Protein AF-A0A9Q0Q253-F1 (afdb_monomer_lite)

InterPro domains:
  IPR000719 Protein kinase domain [PF00069] (56-154)
  IPR000719 Protein kinase domain [PS50011] (1-154)
  IPR000719 Protein kinase domain [SM00220] (17-154)
  IPR004041 NAF domain [PF03822] (187-213)
  IPR011009 Protein kinase-like domain superfamily [SSF56112] (11-164)
  IPR017441 Protein kinase, ATP binding site [PS00107] (23-50)
  IPR018451 NAF/FISL domain [PS50816] (185-209)

Secondary structure (DSSP, 8-state):
--S--TTS---EETTTEEEEEEEEEETTEEEEEEEETTT--EEEEEEE---TT--B----S-GGG--HHHHTTS-B-HHHHHHHHHHHHHHHHHHSS-SS--SSHHHHHHHHHHT-----TTS-HHHHHHHHHHT-S-TTTSPPHHHHHTSTTTTPPPPGGG--GGGGTTT--SS----------------HHHHHHTSTT---TTTEEEE--TT-EEEEEEEEEBTEEEEEEEEEEEEETTEEEEEEEEEES-HHHHHHHIIIIIHHHTTTTS---GGGGGS--

pLDDT: mean 70.82, std 20.74, range [29.16, 97.44]

Sequence (285 aa):
MSGKTSDGHPALLHGKYELGRLLGHGTFAKVYHARNLQSGKSVAMKVVGKEKDGLLYTTCGTPAYVAPEVIGKKGYDGAKADLWSCGVILFVLLAGFLPFQDDNVVAMYRKIYRGDFKCPQWFSSEARRLITKLLDPNPSTRITISKVMNSTWFKKSVPKTVRSKEEMEFDAFSGEEDANGDKSKQPETLNAFHIISLSQGFDLSPLFEEKKREEKGELRGRERGRKGKLAIAADIFAVTPSLLVVEVKKDNGDTLEYNQFCSKELRPALKDIVWTSPAENSTLA

Organism: Salix purpurea (NCBI:txid77065)

Structure (mmCIF, N/CA/C/O backbone):
data_AF-A0A9Q0Q253-F1
#
_entry.id   AF-A0A9Q0Q253-F1
#
loop_
_atom_site.group_PDB
_atom_site.id
_atom_site.type_symbol
_atom_site.label_atom_id
_atom_site.label_alt_id
_atom_site.label_comp_id
_atom_site.label_asym_id
_atom_site.label_entity_id
_atom_site.label_seq_id
_atom_site.pdbx_PDB_ins_code
_atom_site.Cartn_x
_atom_site.Cartn_y
_atom_site.Cartn_z
_atom_site.occupancy
_atom_site.B_iso_or_equiv
_atom_site.auth_seq_id
_atom_site.auth_comp_id
_atom_site.auth_asym_id
_atom_site.auth_atom_id
_atom_site.pdbx_PDB_model_num
ATOM 1 N N . MET A 1 1 ? -26.838 4.875 22.353 1.00 38.31 1 MET A N 1
ATOM 2 C CA . MET A 1 1 ? -27.152 4.891 23.792 1.00 38.31 1 MET A CA 1
ATOM 3 C C . MET A 1 1 ? -26.544 6.135 24.411 1.00 38.31 1 MET A C 1
ATOM 5 O O . MET A 1 1 ? -25.353 6.375 24.242 1.00 38.31 1 MET A O 1
ATOM 9 N N . SER A 1 2 ? -27.412 6.967 24.983 1.00 34.56 2 SER A N 1
ATOM 10 C CA . SER A 1 2 ? -27.071 8.165 25.750 1.00 34.56 2 SER A CA 1
ATOM 11 C C . SER A 1 2 ? -26.217 7.761 26.953 1.00 34.56 2 SER A C 1
ATOM 13 O O . SER A 1 2 ? -26.531 6.771 27.606 1.00 34.56 2 SER A O 1
ATOM 15 N N . GLY A 1 3 ? -25.119 8.472 27.209 1.00 39.78 3 GLY A N 1
ATOM 16 C CA . GLY A 1 3 ? -24.180 8.186 28.299 1.00 39.78 3 GLY A CA 1
ATOM 17 C C . GLY A 1 3 ? -24.714 8.606 29.668 1.00 39.78 3 GLY A C 1
ATOM 18 O O . GLY A 1 3 ? -24.087 9.416 30.339 1.00 39.78 3 GLY A O 1
ATOM 19 N N . LYS A 1 4 ? -25.883 8.097 30.060 1.00 35.50 4 LYS A N 1
ATOM 20 C CA . LYS A 1 4 ? -26.412 8.202 31.420 1.00 35.50 4 LYS A CA 1
ATOM 21 C C . LYS A 1 4 ? -26.868 6.818 31.864 1.00 35.50 4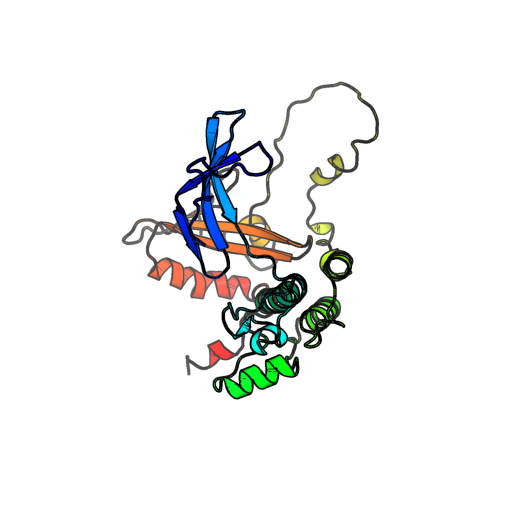 LYS A C 1
ATOM 23 O O . LYS A 1 4 ? -27.735 6.223 31.227 1.00 35.50 4 LYS A O 1
ATOM 28 N N . THR A 1 5 ? -26.260 6.307 32.928 1.00 42.72 5 THR A N 1
ATOM 29 C CA . THR A 1 5 ? -26.860 5.252 33.749 1.00 42.72 5 THR A CA 1
ATOM 30 C C . THR A 1 5 ? -28.084 5.836 34.460 1.00 42.72 5 THR A C 1
ATOM 32 O O . THR A 1 5 ? -28.184 7.053 34.640 1.00 42.72 5 THR A O 1
ATOM 35 N N . SER A 1 6 ? -29.031 4.980 34.834 1.00 44.78 6 SER A N 1
ATOM 36 C CA . SER A 1 6 ? -30.310 5.344 35.461 1.00 44.78 6 SER A CA 1
ATOM 37 C C . SER A 1 6 ? -30.195 6.129 36.780 1.00 44.78 6 SER A C 1
ATOM 39 O O . SER A 1 6 ? -31.202 6.670 37.214 1.00 44.78 6 SER A O 1
ATOM 41 N N . ASP A 1 7 ? -28.991 6.273 37.352 1.00 41.34 7 ASP A N 1
ATOM 42 C CA . ASP A 1 7 ? -28.741 6.873 38.677 1.00 41.34 7 ASP A CA 1
ATOM 43 C C . ASP A 1 7 ? -27.926 8.184 38.674 1.00 41.34 7 ASP A C 1
ATOM 45 O O . ASP A 1 7 ? -27.449 8.629 39.712 1.00 41.34 7 ASP A O 1
ATOM 49 N N . GLY A 1 8 ? -27.718 8.848 37.532 1.00 44.75 8 GLY A N 1
ATOM 50 C CA . GLY A 1 8 ? -27.093 10.186 37.515 1.00 44.75 8 GLY A CA 1
ATOM 51 C C . GLY A 1 8 ? -25.598 10.244 37.887 1.00 44.75 8 GLY A C 1
ATOM 52 O O . GLY A 1 8 ? -25.017 11.329 37.878 1.00 44.75 8 GLY A O 1
ATOM 53 N N . HIS A 1 9 ? -24.950 9.106 38.143 1.00 49.25 9 HIS A N 1
ATOM 54 C CA . HIS A 1 9 ? -23.508 9.021 38.373 1.00 49.25 9 HIS A CA 1
ATOM 55 C C . HIS A 1 9 ? -22.710 8.946 37.055 1.00 49.25 9 HIS A C 1
ATOM 57 O O . HIS A 1 9 ? -23.142 8.277 36.110 1.00 49.25 9 HIS A O 1
ATOM 63 N N . PRO A 1 10 ? -21.537 9.609 36.964 1.00 60.75 10 PRO A N 1
ATOM 64 C CA . PRO A 1 10 ? -20.692 9.559 35.775 1.00 60.75 10 PRO A CA 1
ATOM 65 C C . PRO A 1 10 ? -20.200 8.129 35.519 1.00 60.75 10 PRO A C 1
ATOM 67 O O . PRO A 1 10 ? -19.802 7.411 36.437 1.00 60.75 10 PRO A O 1
ATOM 70 N N . ALA A 1 11 ? -20.246 7.696 34.257 1.00 74.69 11 ALA A N 1
ATOM 71 C CA . ALA A 1 11 ? -19.882 6.333 33.886 1.00 74.69 11 ALA A CA 1
ATOM 72 C C . ALA A 1 11 ? -18.376 6.102 34.099 1.00 74.69 11 ALA A C 1
ATOM 74 O O . ALA A 1 11 ? -17.533 6.662 33.393 1.00 74.69 11 ALA A O 1
ATOM 75 N N . LEU A 1 12 ? -18.047 5.261 35.079 1.00 81.75 12 LEU A N 1
ATOM 76 C CA . LEU A 1 12 ? -16.679 4.904 35.439 1.00 81.75 12 LEU A CA 1
ATOM 77 C C . LEU A 1 12 ? -16.214 3.694 34.627 1.00 81.75 12 LEU A C 1
ATOM 79 O O . LEU A 1 12 ? -16.762 2.599 34.735 1.00 81.75 12 LEU A O 1
ATOM 83 N N . LEU A 1 13 ? -15.167 3.879 33.826 1.00 80.25 13 LEU A N 1
ATOM 84 C CA . LEU A 1 13 ? -14.582 2.821 33.007 1.00 80.25 13 LEU A CA 1
ATOM 85 C C . LEU A 1 13 ? -13.394 2.186 33.727 1.00 80.25 13 LEU A C 1
ATOM 87 O O . LEU A 1 13 ? -12.373 2.837 33.975 1.00 80.25 13 LEU A O 1
ATOM 91 N N . HIS A 1 14 ? -13.549 0.902 34.065 1.00 79.12 14 HIS A N 1
ATOM 92 C CA . HIS A 1 14 ? -12.575 0.087 34.806 1.00 79.12 14 HIS A CA 1
ATOM 93 C C . HIS A 1 14 ? -12.076 0.739 36.112 1.00 79.12 14 HIS A C 1
ATOM 95 O O . HIS A 1 14 ? -10.949 0.488 36.530 1.00 79.12 14 HIS A O 1
ATOM 101 N N . GLY A 1 15 ? -12.869 1.639 36.710 1.00 81.62 15 GLY A N 1
ATOM 102 C CA . GLY A 1 15 ? -12.490 2.407 37.904 1.00 81.62 15 GLY A CA 1
ATOM 103 C C . GLY A 1 15 ? -11.323 3.388 37.715 1.00 81.62 15 GLY A C 1
ATOM 104 O O . GLY A 1 15 ? -10.848 3.951 38.693 1.00 81.62 15 GLY A O 1
ATOM 105 N N . LYS A 1 16 ? -10.835 3.598 36.483 1.00 87.44 16 LYS A N 1
ATOM 106 C CA . LYS A 1 16 ? -9.652 4.435 36.192 1.00 87.44 16 LYS A CA 1
ATOM 107 C C . LYS A 1 16 ? -9.994 5.739 35.484 1.00 87.44 16 LYS A C 1
ATOM 109 O O . LYS A 1 16 ? -9.249 6.713 35.593 1.00 87.44 16 LYS A O 1
ATOM 114 N N . TYR A 1 17 ? -11.091 5.743 34.736 1.00 90.94 17 TYR A N 1
ATOM 115 C CA . TYR A 1 17 ? -11.486 6.868 33.904 1.00 90.94 17 TYR A CA 1
ATOM 116 C C . TYR A 1 17 ? -12.938 7.243 34.160 1.00 90.94 17 TYR A C 1
ATOM 118 O O . TYR A 1 17 ? -13.822 6.390 34.127 1.00 90.94 17 TYR A O 1
ATOM 126 N N . GLU A 1 18 ? -13.169 8.532 34.363 1.00 91.88 18 GLU A N 1
ATOM 127 C CA . GLU A 1 18 ? -14.487 9.151 34.349 1.00 91.88 18 GLU A CA 1
ATOM 128 C C . GLU A 1 18 ? -14.832 9.510 32.900 1.00 91.88 18 GLU A C 1
ATOM 130 O O . GLU A 1 18 ? -14.138 10.323 32.283 1.00 91.88 18 GLU A O 1
ATOM 135 N N . LEU A 1 19 ? -15.856 8.876 32.325 1.00 89.88 19 LEU A N 1
ATOM 136 C CA . LEU A 1 19 ? -16.295 9.177 30.966 1.00 89.88 19 LEU A CA 1
ATOM 137 C C . LEU A 1 19 ? -17.126 10.466 30.956 1.00 89.88 19 LEU A C 1
ATOM 139 O O . LEU A 1 19 ? -18.128 10.587 31.657 1.00 89.88 19 LEU A O 1
ATOM 143 N N . GLY A 1 20 ? -16.711 11.418 30.129 1.00 87.88 20 GLY A N 1
ATOM 144 C CA . GLY A 1 20 ? -17.365 12.702 29.928 1.00 87.88 20 GLY A CA 1
ATOM 145 C C . GLY A 1 20 ? -18.159 12.775 28.623 1.00 87.88 20 GLY A C 1
ATOM 146 O O . GLY A 1 20 ? -18.652 11.784 28.080 1.00 87.88 20 GLY A O 1
ATOM 147 N N . ARG A 1 21 ? -18.304 13.999 28.106 1.00 90.00 21 ARG A N 1
ATOM 148 C CA . ARG A 1 21 ? -19.099 14.291 26.903 1.00 90.00 21 ARG A CA 1
ATOM 149 C C . ARG A 1 21 ? -18.540 13.623 25.645 1.00 90.00 21 ARG A C 1
ATOM 151 O O . ARG A 1 21 ? -17.331 13.450 25.503 1.00 90.00 21 ARG A O 1
ATOM 158 N N . LEU A 1 22 ? -19.415 13.342 24.683 1.00 90.19 22 LEU A N 1
ATOM 159 C CA . LEU A 1 22 ? -19.002 12.991 23.325 1.00 90.19 22 LEU A CA 1
ATOM 160 C C . LEU A 1 22 ? -18.273 14.192 22.697 1.00 90.19 22 LEU A C 1
ATOM 162 O O . LEU A 1 22 ? -18.813 15.294 22.665 1.00 90.19 22 LEU A O 1
ATOM 166 N N . LEU A 1 23 ? -17.051 13.975 22.222 1.00 89.12 23 LEU A N 1
ATOM 167 C CA . LEU A 1 23 ? -16.244 14.966 21.504 1.00 89.12 23 LEU A CA 1
ATOM 168 C C . LEU A 1 23 ? -16.436 14.876 19.993 1.00 89.12 23 LEU A C 1
ATOM 170 O O . LEU A 1 23 ? -16.356 15.887 19.306 1.00 89.12 23 LEU A O 1
ATOM 174 N N . GLY A 1 24 ? -16.682 13.677 19.468 1.00 84.62 24 GLY A N 1
ATOM 175 C CA . GLY A 1 24 ? -16.872 13.485 18.038 1.00 84.62 24 GLY A CA 1
ATOM 176 C C . GLY A 1 24 ? -17.385 12.098 17.696 1.00 84.62 24 GLY A C 1
ATOM 177 O O . GLY A 1 24 ? -17.220 11.140 18.454 1.00 84.62 24 GLY A O 1
ATOM 178 N N . HIS A 1 25 ? -18.005 11.987 16.530 1.00 83.19 25 HIS 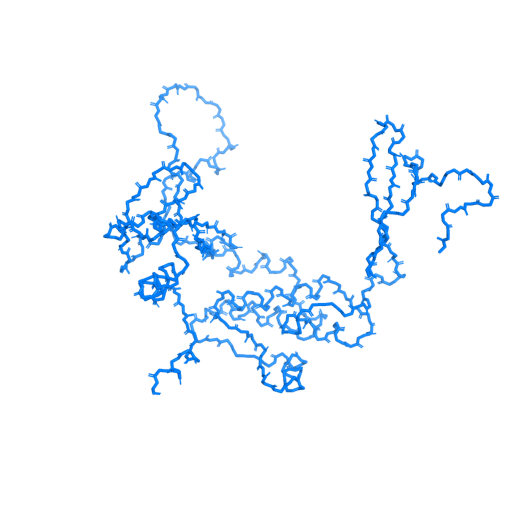A N 1
ATOM 179 C CA . HIS A 1 25 ? -18.471 10.725 15.983 1.00 83.19 25 HIS A CA 1
ATOM 180 C C . HIS A 1 25 ? -17.891 10.553 14.583 1.00 83.19 25 HIS A C 1
ATOM 182 O O . HIS A 1 25 ? -18.138 11.371 13.704 1.00 83.19 25 HIS A O 1
ATOM 188 N N . GLY A 1 26 ? -17.090 9.507 14.407 1.00 66.62 26 GLY A N 1
ATOM 189 C CA . GLY A 1 26 ? -16.672 9.036 13.093 1.00 66.62 26 GLY A CA 1
ATOM 190 C C . GLY A 1 26 ? -17.455 7.787 12.704 1.00 66.62 26 GLY A C 1
ATOM 191 O O . GLY A 1 26 ? -18.150 7.191 13.527 1.00 66.62 26 GLY A O 1
ATOM 192 N N . THR A 1 27 ? -17.264 7.334 11.471 1.00 59.88 27 THR A N 1
ATOM 193 C CA . THR A 1 27 ? -17.924 6.149 10.897 1.00 59.88 27 THR A CA 1
ATOM 194 C C . THR A 1 27 ? -17.748 4.878 11.736 1.00 59.88 27 THR A C 1
ATOM 196 O O . THR A 1 27 ? -18.619 4.020 11.741 1.00 59.88 27 THR A O 1
ATOM 199 N N . PHE A 1 28 ? -16.633 4.766 12.464 1.00 64.12 28 PHE A N 1
ATOM 200 C CA . PHE A 1 28 ? -16.197 3.539 13.149 1.00 64.12 28 PHE A CA 1
ATOM 201 C C . PHE A 1 28 ? -16.097 3.672 14.665 1.00 64.12 28 PHE A C 1
ATOM 203 O O . PHE A 1 28 ? -15.805 2.708 15.370 1.00 64.12 28 PHE A O 1
ATOM 210 N N . ALA A 1 29 ? -16.226 4.894 15.177 1.00 77.06 29 ALA A N 1
ATOM 211 C CA . ALA A 1 29 ? -15.928 5.161 16.567 1.00 77.06 29 ALA A CA 1
ATOM 212 C C . ALA A 1 29 ? -16.645 6.400 17.075 1.00 77.06 29 ALA A C 1
ATOM 214 O O . ALA A 1 29 ? -16.931 7.355 16.347 1.00 77.06 29 ALA A O 1
ATOM 215 N N . LYS A 1 30 ? -16.869 6.399 18.379 1.00 86.69 30 LYS A N 1
ATOM 216 C CA . LYS A 1 30 ? -17.266 7.582 19.127 1.00 86.69 30 LYS A CA 1
ATOM 217 C C . LYS A 1 30 ? -16.097 7.990 19.993 1.00 86.69 30 LYS A C 1
ATOM 219 O O . LYS A 1 30 ? -15.533 7.165 20.703 1.00 86.69 30 LYS A O 1
ATOM 224 N N . VAL A 1 31 ? -15.704 9.247 19.897 1.00 89.69 31 VAL A N 1
ATOM 225 C CA . VAL A 1 31 ? -14.634 9.804 20.712 1.00 89.69 31 VAL A CA 1
ATOM 226 C C . VAL A 1 31 ? -15.290 10.567 21.841 1.00 89.69 31 VAL A C 1
ATOM 228 O O . VAL A 1 31 ? -16.036 11.509 21.596 1.00 89.69 31 VAL A O 1
ATOM 231 N N . TYR A 1 32 ? -15.022 10.157 23.069 1.00 92.06 32 TYR A N 1
ATOM 232 C CA . TYR A 1 32 ? -15.497 10.814 24.276 1.00 92.06 32 TYR A CA 1
ATOM 233 C C . TYR A 1 32 ? -14.344 11.538 24.949 1.00 92.06 32 TYR A C 1
ATOM 235 O O . TYR A 1 32 ? -13.195 11.113 24.876 1.00 92.06 32 TYR A O 1
ATOM 243 N N . HIS A 1 33 ? -14.646 12.625 25.634 1.00 92.31 33 HIS A N 1
ATOM 244 C CA . HIS A 1 33 ? -13.754 13.146 26.653 1.00 92.31 33 HIS A CA 1
ATOM 245 C C . HIS A 1 33 ? -13.778 12.166 27.822 1.00 92.31 33 HIS A C 1
ATOM 247 O O . HIS A 1 33 ? -14.830 11.620 28.143 1.00 92.31 33 HIS A O 1
ATOM 253 N N . ALA A 1 34 ? -12.637 11.922 28.446 1.00 93.25 34 ALA A N 1
ATOM 254 C CA . ALA A 1 34 ? -12.570 11.212 29.709 1.00 93.25 34 ALA A CA 1
ATOM 255 C C . ALA A 1 34 ? -11.517 11.855 30.609 1.00 93.25 34 ALA A C 1
ATOM 257 O O . ALA A 1 34 ? -10.576 12.490 30.131 1.00 93.25 34 ALA A O 1
ATOM 258 N N . ARG A 1 35 ? -11.657 11.686 31.919 1.00 93.38 35 ARG A N 1
ATOM 259 C CA . ARG A 1 35 ? -10.684 12.150 32.908 1.00 93.38 35 ARG A CA 1
ATOM 260 C C . ARG A 1 35 ? -10.079 10.949 33.613 1.00 93.38 35 ARG A C 1
ATOM 262 O O . ARG A 1 35 ? -10.799 10.105 34.135 1.00 93.38 35 ARG A O 1
ATOM 269 N N . ASN A 1 36 ? -8.756 10.857 33.615 1.00 91.50 36 ASN A N 1
ATOM 270 C CA . ASN A 1 36 ? -8.057 9.865 34.419 1.00 91.50 36 ASN A CA 1
ATOM 271 C C . ASN A 1 36 ? -8.179 10.248 35.903 1.00 91.50 36 ASN A C 1
ATOM 273 O O . ASN A 1 36 ? -7.782 11.348 36.285 1.00 91.50 36 ASN A O 1
ATOM 277 N N . LEU A 1 37 ? -8.713 9.350 36.730 1.00 89.88 37 LEU A N 1
ATOM 278 C CA . LEU A 1 37 ? -9.013 9.634 38.140 1.00 89.88 37 LEU A CA 1
ATOM 279 C C . LEU A 1 37 ? -7.760 9.755 39.013 1.00 89.88 37 LEU A C 1
ATOM 281 O O . LEU A 1 37 ? -7.784 10.453 40.017 1.00 89.88 37 LEU A O 1
ATOM 285 N N . GLN A 1 38 ? -6.665 9.098 38.628 1.00 89.62 38 GLN A N 1
ATOM 286 C CA . GLN A 1 38 ? -5.435 9.074 39.418 1.00 89.62 38 GLN A CA 1
ATOM 287 C C . GLN A 1 38 ? -4.546 10.296 39.159 1.00 89.62 38 GLN A C 1
ATOM 289 O O . GLN A 1 38 ? -3.882 10.785 40.064 1.00 89.62 38 GLN A O 1
ATOM 294 N N . SER A 1 39 ? -4.533 10.795 37.923 1.00 92.00 39 SER A N 1
ATOM 295 C CA . SER A 1 39 ? -3.681 11.918 37.501 1.00 92.00 39 SER A CA 1
ATOM 296 C C . SER A 1 39 ? -4.438 13.224 37.256 1.00 92.00 39 SER A C 1
ATOM 298 O O . SER A 1 39 ? -3.811 14.247 36.999 1.00 92.00 39 SER A O 1
ATOM 300 N N . GLY A 1 40 ? -5.774 13.200 37.236 1.00 90.50 40 GLY A N 1
ATOM 301 C CA . GLY A 1 40 ? -6.616 14.348 36.879 1.00 90.50 40 GLY A CA 1
ATOM 302 C C . GLY A 1 40 ? -6.548 14.764 35.401 1.00 90.50 40 GLY A C 1
ATOM 303 O O . GLY A 1 40 ? -7.268 15.674 34.983 1.00 90.50 40 GLY A O 1
ATOM 304 N N . LYS A 1 41 ? -5.713 14.111 34.578 1.00 93.81 41 LYS A N 1
ATOM 305 C CA . LYS A 1 41 ? -5.510 14.482 33.172 1.00 93.81 41 LYS A CA 1
ATOM 306 C C . LYS A 1 41 ? -6.734 14.156 32.318 1.00 93.81 41 LYS A C 1
ATOM 308 O O . LYS A 1 41 ? -7.322 13.077 32.415 1.00 93.81 41 LYS A O 1
ATOM 313 N N . SER A 1 42 ? -7.080 15.095 31.441 1.00 93.50 42 SER A N 1
ATOM 314 C CA . SER A 1 42 ? -8.092 14.898 30.401 1.00 93.50 42 SER A CA 1
ATOM 315 C C . SER A 1 42 ? -7.520 14.100 29.231 1.00 93.50 42 SER A C 1
ATOM 317 O O . SER A 1 42 ? -6.403 14.359 28.791 1.00 93.50 42 SER A O 1
ATOM 319 N N . VAL A 1 43 ? -8.305 13.164 28.704 1.00 93.81 43 VAL A N 1
ATOM 320 C CA . VAL A 1 43 ? -7.973 12.324 27.550 1.00 93.81 43 VAL A CA 1
ATOM 321 C C . VAL A 1 43 ? -9.150 12.265 26.575 1.00 93.81 43 VAL A C 1
ATOM 323 O O . VAL A 1 43 ? -10.303 12.485 26.949 1.00 93.81 43 VAL A O 1
ATOM 326 N N . ALA A 1 44 ? -8.862 11.949 25.315 1.00 93.25 44 ALA A N 1
ATOM 327 C CA . ALA A 1 44 ? -9.871 11.586 24.329 1.00 93.25 44 ALA A CA 1
ATOM 328 C C . ALA A 1 44 ? -9.925 10.057 24.225 1.00 93.25 44 ALA A C 1
ATOM 330 O O . ALA A 1 44 ? -8.961 9.416 23.813 1.00 93.25 44 ALA A O 1
ATOM 331 N N . MET A 1 45 ? -11.044 9.459 24.613 1.00 89.12 45 MET A N 1
ATOM 332 C CA . MET A 1 45 ? -11.258 8.023 24.563 1.00 89.12 45 MET A CA 1
ATOM 333 C C . MET A 1 45 ? -12.030 7.654 23.299 1.00 89.12 45 MET A C 1
ATOM 335 O O . MET A 1 45 ? -13.215 7.960 23.161 1.00 89.12 45 MET A O 1
ATOM 339 N N . LYS A 1 46 ? -11.356 6.980 22.366 1.00 88.44 46 LYS A N 1
ATOM 340 C CA . LYS A 1 46 ? -11.980 6.441 21.157 1.00 88.44 46 LYS A CA 1
ATOM 341 C C . LYS A 1 46 ? -12.620 5.090 21.477 1.00 88.44 46 LYS A C 1
ATOM 343 O O . LYS A 1 46 ? -11.929 4.095 21.664 1.00 88.44 46 LYS A O 1
ATOM 348 N N . VAL A 1 47 ? -13.944 5.064 21.527 1.00 81.94 47 VAL A N 1
ATOM 349 C CA . VAL A 1 47 ? -14.750 3.861 21.731 1.00 81.94 47 VAL A CA 1
ATOM 350 C C . VAL A 1 47 ? -15.107 3.283 20.369 1.00 81.94 47 VAL A C 1
ATOM 352 O O . VAL A 1 47 ? -15.790 3.929 19.570 1.00 81.94 47 VAL A O 1
ATOM 355 N N . VAL A 1 48 ? -14.633 2.068 20.110 1.00 79.50 48 VAL A N 1
ATOM 356 C CA . VAL A 1 48 ? -14.908 1.306 18.889 1.00 79.50 48 VAL A CA 1
ATOM 357 C C . VAL A 1 48 ? -15.879 0.188 19.254 1.00 79.50 48 VAL A C 1
ATOM 359 O O . VAL A 1 48 ? -15.633 -0.556 20.204 1.00 79.50 48 VAL A O 1
ATOM 362 N N . GLY A 1 49 ? -16.997 0.088 18.535 1.00 67.00 49 GLY A N 1
ATOM 363 C CA . GLY A 1 49 ? -17.900 -1.049 18.684 1.00 67.00 49 GLY A CA 1
ATOM 364 C C . GLY A 1 49 ? -17.196 -2.304 18.187 1.00 67.00 49 GLY A C 1
ATOM 365 O O . GLY A 1 49 ? -16.804 -2.360 17.026 1.00 67.00 49 GLY A O 1
ATOM 366 N N . LYS A 1 50 ? -16.991 -3.289 19.062 1.00 57.75 50 LYS A N 1
ATOM 367 C CA . LYS A 1 50 ? -16.496 -4.604 18.659 1.00 57.75 50 LYS A CA 1
ATOM 368 C C . LYS A 1 50 ? -17.721 -5.462 18.345 1.00 57.75 50 LYS A C 1
ATOM 370 O O . LYS A 1 50 ? -18.405 -5.900 19.269 1.00 57.75 50 LYS A O 1
ATOM 375 N N . GLU A 1 51 ? -18.047 -5.637 17.067 1.00 61.47 51 GLU A N 1
ATOM 376 C CA . GLU A 1 51 ? -18.996 -6.683 16.675 1.00 61.47 51 GLU A CA 1
ATOM 377 C C . GLU A 1 51 ? -18.370 -8.057 16.966 1.00 61.47 51 GLU A C 1
ATOM 379 O O . GLU A 1 51 ? -17.145 -8.204 17.018 1.00 61.47 51 GLU A O 1
ATOM 384 N N . LYS A 1 52 ? -19.214 -9.040 17.305 1.00 56.62 52 LYS A N 1
ATOM 385 C CA . LYS A 1 52 ? -18.817 -10.280 18.007 1.00 56.62 52 LYS A CA 1
ATOM 386 C C . LYS A 1 52 ? -17.845 -11.179 17.228 1.00 56.62 52 LYS A C 1
ATOM 388 O O . LYS A 1 52 ? -17.303 -12.113 17.807 1.00 56.62 52 LYS A O 1
ATOM 393 N N . ASP A 1 53 ? -17.621 -10.899 15.954 1.00 65.81 53 ASP A N 1
ATOM 394 C CA . ASP A 1 53 ? -16.814 -11.676 15.013 1.00 65.81 53 ASP A CA 1
ATOM 395 C C . ASP A 1 53 ? -15.451 -11.042 14.679 1.00 65.81 53 ASP A C 1
ATOM 397 O O . ASP A 1 53 ? -14.621 -11.686 14.042 1.00 65.81 53 ASP A O 1
ATOM 401 N N . GLY A 1 54 ? -15.186 -9.806 15.123 1.00 68.69 54 GLY A N 1
ATOM 402 C CA . GLY A 1 54 ? -13.943 -9.092 14.818 1.00 68.69 54 GLY A CA 1
ATOM 403 C C . GLY A 1 54 ? -13.815 -8.614 13.365 1.00 68.69 54 GLY A C 1
ATOM 404 O O . GLY A 1 54 ? -12.714 -8.229 12.968 1.00 68.69 54 GLY A O 1
ATOM 405 N N . LEU A 1 55 ? -14.902 -8.624 12.584 1.00 71.56 55 LEU A N 1
ATOM 406 C CA . LEU A 1 55 ? -14.912 -8.195 11.184 1.00 71.56 55 LEU A CA 1
ATOM 407 C C . LEU A 1 55 ? -15.229 -6.699 11.036 1.00 71.56 55 LEU A C 1
ATOM 409 O O . LEU A 1 55 ? -15.877 -6.078 11.878 1.00 71.56 55 LEU A O 1
ATOM 413 N N . LEU A 1 56 ? -14.758 -6.112 9.935 1.00 68.62 56 LEU A N 1
ATOM 414 C CA . LEU A 1 56 ? -15.083 -4.753 9.505 1.00 68.62 56 LEU A CA 1
ATOM 415 C C . LEU A 1 56 ? -16.140 -4.796 8.399 1.00 68.62 56 LEU A C 1
ATOM 417 O O . LEU A 1 56 ? -16.019 -5.578 7.465 1.00 68.62 56 LEU A O 1
ATOM 421 N N . TYR A 1 57 ? -17.157 -3.939 8.469 1.00 63.91 57 TYR A N 1
ATOM 422 C CA . TYR A 1 57 ? -18.306 -3.981 7.548 1.00 63.91 57 TYR A CA 1
ATOM 423 C C . TYR A 1 57 ? -18.423 -2.768 6.620 1.00 63.91 57 TYR A C 1
ATOM 425 O O . TYR A 1 57 ? -19.166 -2.795 5.637 1.00 63.91 57 TYR A O 1
ATOM 433 N N . THR A 1 58 ? -17.683 -1.699 6.901 1.00 60.44 58 THR A N 1
ATOM 434 C CA . THR A 1 58 ? -17.727 -0.471 6.105 1.00 60.44 58 THR A CA 1
ATOM 435 C C . THR A 1 58 ? -16.759 -0.551 4.936 1.00 60.44 58 THR A C 1
ATOM 437 O O . THR A 1 58 ? -15.586 -0.865 5.105 1.00 60.44 58 THR A O 1
ATOM 440 N N . THR A 1 59 ? -17.217 -0.150 3.758 1.00 59.81 59 THR A N 1
ATOM 441 C CA . THR A 1 59 ? -16.352 0.118 2.609 1.00 59.81 59 THR A CA 1
ATOM 442 C C . THR A 1 59 ? -15.713 1.500 2.756 1.00 59.81 59 THR A C 1
ATOM 444 O O . THR A 1 59 ? -16.409 2.511 2.645 1.00 59.81 59 THR A O 1
ATOM 447 N N . CYS A 1 60 ? -14.406 1.567 2.997 1.00 57.34 60 CYS A N 1
ATOM 448 C CA . CYS A 1 60 ? -13.613 2.798 2.957 1.00 57.34 60 CYS A CA 1
ATOM 449 C C . CYS A 1 60 ? -12.369 2.605 2.072 1.00 57.34 60 CYS A C 1
ATOM 451 O O . CYS A 1 60 ? -11.855 1.496 1.959 1.00 57.34 60 CYS A O 1
ATOM 453 N N . GLY A 1 61 ? -11.903 3.682 1.431 1.00 61.47 61 GLY A N 1
ATOM 454 C CA . GLY A 1 61 ? -10.697 3.684 0.594 1.00 61.47 61 GLY A CA 1
ATOM 455 C C . GLY A 1 61 ? -10.936 4.134 -0.848 1.00 61.47 61 GLY A C 1
ATOM 456 O O . GLY A 1 61 ? -12.054 4.095 -1.361 1.00 61.47 61 GLY A O 1
ATOM 457 N N . THR A 1 62 ? -9.865 4.575 -1.506 1.00 73.00 62 THR A N 1
ATOM 458 C CA . THR A 1 62 ? -9.869 4.864 -2.946 1.00 73.00 62 THR A CA 1
ATOM 459 C C . THR A 1 62 ? -9.962 3.537 -3.708 1.00 73.00 62 THR A C 1
ATOM 461 O O . THR A 1 62 ? -9.121 2.673 -3.458 1.00 73.00 62 THR A O 1
ATOM 464 N N . PRO A 1 63 ? -10.918 3.346 -4.642 1.00 76.69 63 PRO A N 1
ATOM 465 C CA . PRO A 1 63 ? -11.240 2.037 -5.228 1.00 76.69 63 PRO A CA 1
ATOM 466 C C . PRO A 1 63 ? -10.051 1.205 -5.726 1.00 76.69 63 PRO A C 1
ATOM 468 O O . PRO A 1 63 ? -10.061 -0.010 -5.570 1.00 76.69 63 PRO A O 1
ATOM 471 N N . ALA A 1 64 ? -9.012 1.847 -6.264 1.00 83.62 64 ALA A N 1
ATOM 472 C CA . ALA A 1 64 ? -7.824 1.174 -6.789 1.00 83.62 64 ALA A CA 1
ATOM 473 C C . ALA A 1 64 ? -6.943 0.481 -5.723 1.00 83.62 64 ALA A C 1
ATOM 475 O O . ALA A 1 64 ? -6.130 -0.371 -6.069 1.00 83.62 64 ALA A O 1
ATOM 476 N N . TYR A 1 65 ? -7.101 0.826 -4.440 1.00 90.31 65 TYR A N 1
ATOM 477 C CA . TYR A 1 65 ? -6.335 0.260 -3.320 1.00 90.31 65 TYR A CA 1
ATOM 478 C C . TYR A 1 65 ? -7.143 -0.742 -2.492 1.00 90.31 65 TYR A C 1
ATOM 480 O O . TYR A 1 65 ? -6.590 -1.424 -1.637 1.00 90.31 65 TYR A O 1
ATOM 488 N N . VAL A 1 66 ? -8.453 -0.829 -2.726 1.00 89.94 66 VAL A N 1
ATOM 489 C CA . VAL A 1 66 ? -9.373 -1.599 -1.887 1.00 89.94 66 VAL A CA 1
ATOM 490 C C . VAL A 1 66 ? -9.307 -3.087 -2.240 1.00 89.94 66 VAL A C 1
ATOM 492 O O . VAL A 1 66 ? -9.333 -3.461 -3.412 1.00 89.94 66 VAL A O 1
ATOM 495 N N . ALA A 1 67 ? -9.248 -3.938 -1.214 1.00 91.50 67 ALA A N 1
ATOM 496 C CA . ALA A 1 67 ? -9.247 -5.390 -1.371 1.00 91.50 67 ALA A CA 1
ATOM 497 C C . ALA A 1 67 ? -10.609 -5.919 -1.873 1.00 91.50 67 ALA A C 1
ATOM 499 O O . ALA A 1 67 ? -11.654 -5.359 -1.519 1.00 91.50 67 ALA A O 1
ATOM 500 N N . PRO A 1 68 ? -10.642 -7.013 -2.657 1.00 92.38 68 PRO A N 1
ATOM 501 C CA . PRO A 1 68 ? -11.878 -7.530 -3.251 1.00 92.38 68 PRO A CA 1
ATOM 502 C C . PRO A 1 68 ? -12.956 -7.888 -2.217 1.00 92.38 68 PRO A C 1
ATOM 504 O O . PRO A 1 68 ? -14.147 -7.670 -2.455 1.00 92.38 68 PRO A O 1
ATOM 507 N N . GLU A 1 69 ? -12.562 -8.396 -1.048 1.00 90.75 69 GLU A N 1
ATOM 508 C CA . GLU A 1 69 ? -13.487 -8.763 0.026 1.00 90.75 69 GLU A CA 1
ATOM 509 C C . GLU A 1 69 ? -14.154 -7.557 0.704 1.00 90.75 69 GLU A C 1
ATOM 511 O O . GLU A 1 69 ? -15.291 -7.669 1.165 1.00 90.75 69 GLU A O 1
ATOM 516 N N . VAL A 1 70 ? -13.505 -6.386 0.702 1.00 87.69 70 VAL A N 1
ATOM 517 C CA . VAL A 1 70 ? -14.053 -5.154 1.295 1.00 87.69 70 VAL A CA 1
ATOM 518 C C . VAL A 1 70 ? -15.268 -4.685 0.497 1.00 87.69 70 VAL A C 1
ATOM 520 O O . VAL A 1 70 ? -16.275 -4.278 1.070 1.00 87.69 70 VAL A O 1
ATOM 523 N N . ILE A 1 71 ? -15.217 -4.808 -0.832 1.00 81.38 71 ILE A N 1
ATOM 524 C CA . ILE A 1 71 ? -16.284 -4.383 -1.753 1.00 81.38 71 ILE A CA 1
ATOM 525 C C . ILE A 1 71 ? -17.567 -5.210 -1.542 1.00 81.38 71 ILE A C 1
ATOM 527 O O . ILE A 1 71 ? -18.676 -4.713 -1.739 1.00 81.38 71 ILE A O 1
ATOM 531 N N . GLY A 1 72 ? -17.432 -6.465 -1.099 1.00 71.56 72 GLY A N 1
ATOM 532 C CA . GLY A 1 72 ? -18.528 -7.431 -0.993 1.00 71.56 72 GLY A CA 1
ATOM 533 C C . GLY A 1 72 ? -19.510 -7.226 0.168 1.00 71.56 72 GLY A C 1
ATOM 534 O O . GLY A 1 72 ? -20.501 -7.950 0.220 1.00 71.56 72 GLY A O 1
ATOM 535 N N . LYS A 1 73 ? -19.265 -6.281 1.093 1.00 65.12 73 LYS A N 1
ATOM 536 C CA . LYS A 1 73 ? -20.128 -5.953 2.258 1.00 65.12 73 LYS A CA 1
ATOM 537 C C . LYS A 1 73 ? -20.509 -7.139 3.171 1.00 65.12 73 LYS A C 1
ATOM 539 O O . LYS A 1 73 ? -21.514 -7.074 3.873 1.00 65.12 73 LYS A O 1
ATOM 544 N N . LYS A 1 74 ? -19.715 -8.215 3.194 1.00 71.81 74 LYS A N 1
ATOM 545 C CA . LYS A 1 74 ? -19.958 -9.419 4.023 1.00 71.81 74 LYS A CA 1
ATOM 546 C C . LYS A 1 74 ? -19.186 -9.438 5.350 1.00 71.81 74 LYS A C 1
ATOM 548 O O . LYS A 1 74 ? -19.171 -10.464 6.019 1.00 71.81 74 LYS A O 1
ATOM 553 N N . GLY A 1 75 ? -18.549 -8.327 5.712 1.00 76.38 75 GLY A N 1
ATOM 554 C CA . GLY A 1 75 ? -17.538 -8.313 6.765 1.00 76.38 75 GLY A CA 1
ATOM 555 C C . GLY A 1 75 ? -16.177 -8.763 6.223 1.00 76.38 75 GLY A C 1
ATOM 556 O O . GLY A 1 75 ? -16.104 -9.672 5.394 1.00 76.38 75 GLY A O 1
ATOM 557 N N . TYR A 1 76 ? -15.091 -8.121 6.650 1.00 84.44 76 TYR A N 1
ATOM 558 C CA . TYR A 1 76 ? -13.729 -8.474 6.243 1.00 84.44 76 TYR A CA 1
ATOM 559 C C . TYR A 1 76 ? -12.726 -8.375 7.396 1.00 84.44 76 TYR A C 1
ATOM 561 O O . TYR A 1 76 ? -12.924 -7.650 8.370 1.00 84.44 76 TYR A O 1
ATOM 569 N N . ASP A 1 77 ? -11.623 -9.107 7.262 1.00 87.38 77 ASP A N 1
ATOM 570 C CA . ASP A 1 77 ? -10.471 -9.031 8.160 1.00 87.38 77 ASP A CA 1
ATOM 571 C C . ASP A 1 77 ? -9.601 -7.830 7.764 1.00 87.38 77 ASP A C 1
ATOM 573 O O . ASP A 1 77 ? -8.984 -7.821 6.693 1.00 87.38 77 ASP A O 1
ATOM 577 N N . GLY A 1 78 ? -9.563 -6.809 8.624 1.00 86.12 78 GLY A N 1
ATOM 578 C CA . GLY A 1 78 ? -8.841 -5.563 8.361 1.00 86.12 78 GLY A CA 1
ATOM 579 C C . GLY A 1 78 ? -7.355 -5.764 8.076 1.00 86.12 78 GLY A C 1
ATOM 580 O O . GLY A 1 78 ? -6.838 -5.185 7.127 1.00 86.12 78 GLY A O 1
ATOM 581 N N . ALA A 1 79 ? -6.685 -6.658 8.810 1.00 86.69 79 ALA A N 1
ATOM 582 C CA . ALA A 1 79 ? -5.253 -6.890 8.630 1.00 86.69 79 ALA A CA 1
ATOM 583 C C . ALA A 1 79 ? -4.943 -7.493 7.252 1.00 86.69 79 ALA A C 1
ATOM 585 O O . ALA A 1 79 ? -3.924 -7.183 6.633 1.00 86.69 79 ALA A O 1
ATOM 586 N N . LYS A 1 80 ? -5.835 -8.348 6.741 1.00 92.50 80 LYS A N 1
ATOM 587 C CA . LYS A 1 80 ? -5.695 -8.921 5.399 1.00 92.50 80 LYS A CA 1
ATOM 588 C C . LYS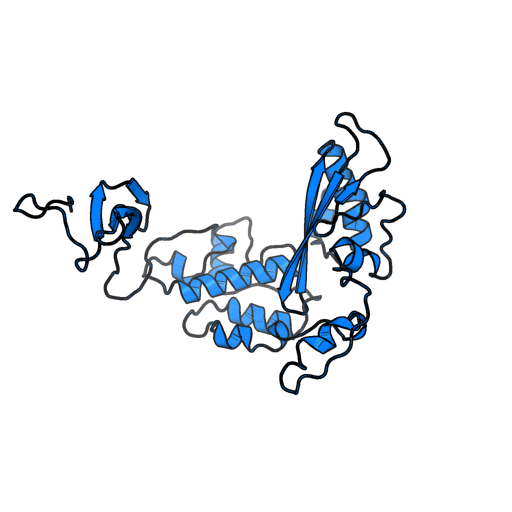 A 1 80 ? -5.976 -7.892 4.311 1.00 92.50 80 LYS A C 1
ATOM 590 O O . LYS A 1 80 ? -5.256 -7.875 3.310 1.00 92.50 80 LYS A O 1
ATOM 595 N N . ALA A 1 81 ? -6.985 -7.045 4.498 1.00 91.19 81 ALA A N 1
ATOM 596 C CA . ALA A 1 81 ? -7.291 -5.959 3.571 1.00 91.19 81 ALA A CA 1
ATOM 597 C C . ALA A 1 81 ? -6.159 -4.914 3.507 1.00 91.19 81 ALA A C 1
ATOM 599 O O . ALA A 1 81 ? -5.812 -4.442 2.421 1.00 91.19 81 ALA A O 1
ATOM 600 N N . ASP A 1 82 ? -5.517 -4.617 4.638 1.00 91.12 82 ASP A N 1
ATOM 601 C CA . ASP A 1 82 ? -4.336 -3.750 4.689 1.00 91.12 82 ASP A CA 1
ATOM 602 C C . ASP A 1 82 ? -3.172 -4.353 3.896 1.00 91.12 82 ASP A C 1
ATOM 604 O O . ASP A 1 82 ? -2.527 -3.651 3.124 1.00 91.12 82 ASP A O 1
ATOM 608 N N . LEU A 1 83 ? -2.943 -5.669 3.989 1.00 94.94 83 LEU A N 1
ATOM 609 C CA . LEU A 1 83 ? -1.887 -6.345 3.223 1.00 94.94 83 LEU A CA 1
ATOM 610 C C . LEU A 1 83 ? -2.112 -6.286 1.705 1.00 94.94 83 LEU A C 1
ATOM 612 O O . LEU A 1 83 ? -1.149 -6.109 0.958 1.00 94.94 83 LEU A O 1
ATOM 616 N N . TRP A 1 84 ? -3.362 -6.367 1.241 1.00 95.69 84 TRP A N 1
ATOM 617 C CA . TRP A 1 84 ? -3.686 -6.095 -0.164 1.00 95.69 84 TRP A CA 1
ATOM 618 C C . TRP A 1 84 ? -3.305 -4.661 -0.546 1.00 95.69 84 TRP A C 1
ATOM 620 O O . TRP A 1 84 ? -2.607 -4.440 -1.536 1.00 95.69 84 TRP A O 1
ATOM 630 N N . SER A 1 85 ? -3.702 -3.691 0.281 1.00 93.38 85 SER A N 1
ATOM 631 C CA . SER A 1 85 ? -3.415 -2.269 0.062 1.00 93.38 85 SER A CA 1
ATOM 632 C C . SER A 1 85 ? -1.905 -1.996 0.037 1.00 93.38 85 SER A C 1
ATOM 634 O O . SER A 1 85 ? -1.418 -1.279 -0.837 1.00 93.38 85 SER A O 1
ATOM 636 N N . CYS A 1 86 ? -1.132 -2.637 0.922 1.00 93.62 86 CYS A N 1
ATOM 637 C CA . CYS A 1 86 ? 0.331 -2.623 0.900 1.00 93.62 86 CYS A CA 1
ATOM 638 C C . CYS A 1 86 ? 0.896 -3.207 -0.400 1.00 93.62 86 CYS A C 1
ATOM 640 O O . CYS A 1 86 ? 1.876 -2.681 -0.919 1.00 93.62 86 CYS A O 1
ATOM 642 N N . GLY A 1 87 ? 0.286 -4.263 -0.947 1.00 95.38 87 GLY A N 1
ATOM 643 C CA . GLY A 1 87 ? 0.640 -4.812 -2.257 1.00 95.38 87 GLY A CA 1
ATOM 644 C C . GLY A 1 87 ? 0.444 -3.808 -3.391 1.00 95.38 87 GLY A C 1
ATOM 645 O O . GLY A 1 87 ? 1.328 -3.665 -4.236 1.00 95.38 87 GLY A O 1
ATOM 646 N N . VAL A 1 88 ? -0.672 -3.070 -3.379 1.00 95.00 88 VAL A N 1
ATOM 647 C CA . VAL A 1 88 ? -0.946 -2.009 -4.360 1.00 95.00 88 VAL A CA 1
ATOM 648 C C . VAL A 1 88 ? 0.080 -0.884 -4.228 1.00 95.00 88 VAL A C 1
ATOM 650 O O . VAL A 1 88 ? 0.659 -0.473 -5.229 1.00 95.00 88 VAL A O 1
ATOM 653 N N . ILE A 1 89 ? 0.360 -0.423 -3.005 1.00 90.75 89 ILE A N 1
ATOM 654 C CA . ILE A 1 89 ? 1.361 0.624 -2.745 1.00 90.75 89 ILE A CA 1
ATOM 655 C C . ILE A 1 89 ? 2.747 0.174 -3.205 1.00 90.75 89 ILE A C 1
ATOM 657 O O . ILE A 1 89 ? 3.415 0.911 -3.921 1.00 90.75 89 ILE A O 1
ATOM 661 N N . LEU A 1 90 ? 3.171 -1.039 -2.847 1.00 90.56 90 LEU A N 1
ATOM 662 C CA . LEU A 1 90 ? 4.469 -1.570 -3.254 1.00 90.56 90 LEU A CA 1
ATOM 663 C C . LEU A 1 90 ? 4.588 -1.658 -4.780 1.00 90.56 90 LEU A C 1
ATOM 665 O O . LEU A 1 90 ? 5.625 -1.300 -5.333 1.00 90.56 90 LEU A O 1
ATOM 669 N N . PHE A 1 91 ? 3.529 -2.096 -5.464 1.00 91.88 91 PHE A N 1
ATOM 670 C CA . PHE A 1 91 ? 3.496 -2.082 -6.923 1.00 91.88 91 PHE A CA 1
ATOM 671 C C . PHE A 1 91 ? 3.676 -0.661 -7.460 1.00 91.88 91 PHE A C 1
ATOM 673 O O . PHE A 1 91 ? 4.539 -0.453 -8.304 1.00 91.88 91 PHE A O 1
ATOM 680 N N . VAL A 1 92 ? 2.921 0.318 -6.949 1.00 87.50 92 VAL A N 1
ATOM 681 C CA . VAL A 1 92 ? 3.009 1.722 -7.386 1.00 87.50 92 VAL A CA 1
ATOM 682 C C . VAL A 1 92 ? 4.409 2.291 -7.157 1.00 87.50 92 VAL A C 1
ATOM 684 O O . VAL A 1 92 ? 4.939 2.945 -8.048 1.00 87.50 92 VAL A O 1
ATOM 687 N N . LEU A 1 93 ? 5.037 1.999 -6.015 1.00 81.94 93 LEU A N 1
ATOM 688 C CA . LEU A 1 93 ? 6.399 2.448 -5.707 1.00 81.94 93 LEU A CA 1
ATOM 689 C C . LEU A 1 93 ? 7.442 1.898 -6.690 1.00 81.94 93 LEU A C 1
ATOM 691 O O . LEU A 1 93 ? 8.426 2.573 -6.967 1.00 81.94 93 LEU A O 1
ATOM 695 N N . LEU A 1 94 ? 7.238 0.688 -7.217 1.00 82.25 94 LEU A N 1
ATOM 696 C CA . LEU A 1 94 ? 8.183 0.038 -8.131 1.00 82.25 94 LEU A CA 1
ATOM 697 C C . LEU A 1 94 ? 7.855 0.259 -9.617 1.00 82.25 94 LEU A C 1
ATOM 699 O O . LEU A 1 94 ? 8.746 0.200 -10.465 1.00 82.25 94 LEU A O 1
ATOM 703 N N . ALA A 1 95 ? 6.580 0.443 -9.958 1.00 84.75 95 ALA A N 1
ATOM 704 C CA . ALA A 1 95 ? 6.101 0.565 -11.335 1.00 84.75 95 ALA A CA 1
ATOM 705 C C . ALA A 1 95 ? 5.834 2.012 -11.764 1.00 84.75 95 ALA A C 1
ATOM 707 O O . ALA A 1 95 ? 5.869 2.291 -12.959 1.00 84.75 95 ALA A O 1
ATOM 708 N N . GLY A 1 96 ? 5.503 2.904 -10.826 1.00 80.06 96 GLY A N 1
ATOM 709 C CA . GLY A 1 96 ? 5.047 4.266 -11.116 1.00 80.06 96 GLY A CA 1
ATOM 710 C C . GLY A 1 96 ? 3.594 4.366 -11.606 1.00 80.06 96 GLY A C 1
ATOM 711 O O . GLY A 1 96 ? 3.154 5.447 -11.983 1.00 80.06 96 GLY A O 1
ATOM 712 N N . PHE A 1 97 ? 2.831 3.267 -11.612 1.00 84.88 97 PHE A N 1
ATOM 713 C CA . PHE A 1 97 ? 1.417 3.230 -12.011 1.00 84.88 97 PHE A CA 1
ATOM 714 C C . PHE A 1 97 ? 0.632 2.174 -11.216 1.00 84.88 97 PHE A C 1
ATOM 716 O O . PHE A 1 97 ? 1.221 1.370 -10.495 1.00 84.88 97 PHE A O 1
ATOM 723 N N . LEU A 1 98 ? -0.702 2.179 -11.316 1.00 90.62 98 LEU A N 1
ATOM 724 C CA . LEU A 1 98 ? -1.576 1.275 -10.559 1.00 90.62 98 LEU A CA 1
ATOM 725 C C . LEU A 1 98 ? -1.623 -0.145 -11.161 1.00 90.62 98 LEU A C 1
ATOM 727 O O . LEU A 1 98 ? -1.727 -0.285 -12.379 1.00 90.62 98 LEU A O 1
ATOM 731 N N . PRO A 1 99 ? -1.645 -1.211 -10.334 1.00 95.06 99 PRO A N 1
ATOM 732 C CA . PRO A 1 99 ? -1.789 -2.586 -10.826 1.00 95.06 99 PRO A CA 1
ATOM 733 C C . PRO A 1 99 ? -3.175 -2.849 -11.431 1.00 95.06 99 PRO A C 1
ATOM 735 O O . PRO A 1 99 ? -3.301 -3.629 -12.374 1.00 95.06 99 PRO A O 1
ATOM 738 N N . PHE A 1 100 ? -4.208 -2.181 -10.908 1.00 94.31 100 PHE A N 1
ATOM 739 C CA . PHE A 1 100 ? -5.589 -2.289 -11.366 1.00 94.31 100 PHE A CA 1
ATOM 740 C C . PHE A 1 100 ? -6.111 -0.903 -11.738 1.00 94.31 100 PHE A C 1
ATOM 742 O O . PHE A 1 100 ? -6.460 -0.103 -10.872 1.00 94.31 100 PHE A O 1
ATOM 749 N N . GLN A 1 101 ? -6.166 -0.624 -13.036 1.00 89.38 101 GLN A N 1
ATOM 750 C CA . GLN A 1 101 ?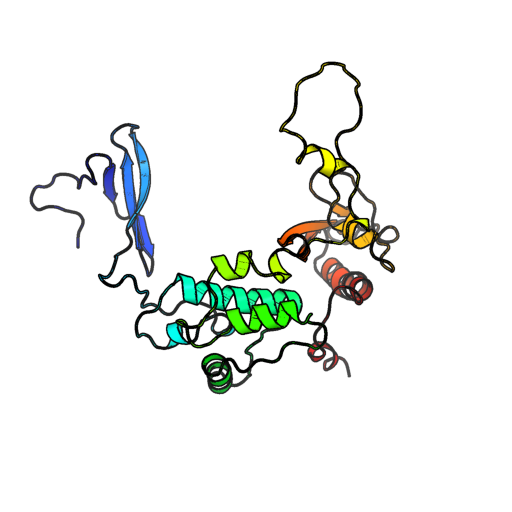 -6.721 0.613 -13.574 1.00 89.38 101 GLN A CA 1
ATOM 751 C C . GLN A 1 101 ? -7.448 0.316 -14.883 1.00 89.38 101 GLN A C 1
ATOM 753 O O . GLN A 1 101 ? -7.044 -0.563 -15.655 1.00 89.38 101 GLN A O 1
ATOM 758 N N . ASP A 1 102 ? -8.568 0.995 -15.088 1.00 90.00 102 ASP A N 1
ATOM 759 C CA . ASP A 1 102 ? -9.373 0.930 -16.301 1.00 90.00 102 ASP A CA 1
ATOM 760 C C . ASP A 1 102 ? -10.311 2.142 -16.343 1.00 90.00 102 ASP A C 1
ATOM 762 O O . ASP A 1 102 ? -10.772 2.582 -15.286 1.00 90.00 102 ASP A O 1
ATOM 766 N N . ASP A 1 103 ? -10.622 2.645 -17.537 1.00 88.00 103 ASP A N 1
ATOM 767 C CA . ASP A 1 103 ? -11.587 3.739 -17.712 1.00 88.00 103 ASP A CA 1
ATOM 768 C C . ASP A 1 103 ? -13.009 3.280 -17.366 1.00 88.00 103 ASP A C 1
ATOM 770 O O . ASP A 1 103 ? -13.849 4.059 -16.908 1.00 88.00 103 ASP A O 1
ATOM 774 N N . ASN A 1 104 ? -13.285 1.983 -17.535 1.00 91.00 104 ASN A N 1
ATOM 775 C CA . ASN A 1 104 ? -14.523 1.379 -17.088 1.00 91.00 104 ASN A CA 1
ATOM 776 C C . ASN A 1 104 ? -14.355 0.805 -15.675 1.00 91.00 104 ASN A C 1
ATOM 778 O O . ASN A 1 104 ? -13.731 -0.236 -15.462 1.00 91.00 104 ASN A O 1
ATOM 782 N N . VAL A 1 105 ? -15.011 1.435 -14.702 1.00 86.81 105 VAL A N 1
ATOM 783 C CA . VAL A 1 105 ? -14.987 1.028 -13.287 1.00 86.81 105 VAL A CA 1
ATOM 784 C C . VAL A 1 105 ? -15.385 -0.445 -13.082 1.00 86.81 105 VAL A C 1
ATOM 786 O O . VAL A 1 105 ? -14.808 -1.131 -12.239 1.00 86.81 105 VAL A O 1
ATOM 789 N N . VAL A 1 106 ? -16.322 -0.982 -13.871 1.00 89.69 106 VAL A N 1
ATOM 790 C CA . VAL A 1 106 ? -16.727 -2.399 -13.793 1.00 89.69 106 VAL A CA 1
ATOM 791 C C . VAL A 1 106 ? -15.614 -3.319 -14.298 1.00 89.69 106 VAL A C 1
ATOM 793 O O . VAL A 1 106 ? -15.375 -4.380 -13.716 1.00 89.69 106 VAL A O 1
ATOM 796 N N . ALA A 1 107 ? -14.905 -2.922 -15.356 1.00 92.12 107 ALA A N 1
ATOM 797 C CA . ALA A 1 107 ? -13.737 -3.650 -15.842 1.00 92.12 107 ALA A CA 1
ATOM 798 C C . ALA A 1 107 ? -12.584 -3.595 -14.829 1.00 92.12 107 ALA A C 1
ATOM 800 O O . ALA A 1 107 ? -11.977 -4.630 -14.552 1.00 92.12 107 ALA A O 1
ATOM 801 N N . MET A 1 108 ? -12.348 -2.439 -14.199 1.00 91.88 108 MET A N 1
ATOM 802 C CA . MET A 1 108 ? -11.388 -2.295 -13.100 1.00 91.88 108 MET A CA 1
ATOM 803 C C . MET A 1 108 ? -11.719 -3.252 -11.946 1.00 91.88 108 MET A C 1
ATOM 805 O O . MET A 1 108 ? -10.860 -4.030 -11.532 1.00 91.88 108 MET A O 1
ATOM 809 N N . TYR A 1 109 ? -12.971 -3.281 -11.474 1.00 91.00 109 TYR A N 1
ATOM 810 C CA . TYR A 1 109 ? -13.382 -4.218 -10.424 1.00 91.00 109 TYR A CA 1
ATOM 811 C C . TYR A 1 109 ? -13.224 -5.677 -10.845 1.00 91.00 109 TYR A C 1
ATOM 813 O O . TYR A 1 109 ? -12.800 -6.504 -10.041 1.00 91.00 109 TYR A O 1
ATOM 821 N N . ARG A 1 110 ? -13.497 -6.014 -12.109 1.00 93.31 110 ARG A N 1
ATOM 822 C CA . ARG A 1 110 ? -13.269 -7.368 -12.627 1.00 93.31 110 ARG A CA 1
ATOM 823 C C . ARG A 1 110 ? -11.794 -7.771 -12.542 1.00 93.31 110 ARG A C 1
ATOM 825 O O . ARG A 1 110 ? -11.523 -8.918 -12.195 1.00 93.31 110 ARG A O 1
ATOM 832 N N . LYS A 1 111 ? -10.861 -6.851 -12.818 1.00 93.94 111 LYS A N 1
ATOM 833 C CA . LYS A 1 111 ? -9.418 -7.087 -12.638 1.00 93.94 111 LYS A CA 1
ATOM 834 C C . LYS A 1 111 ? -9.077 -7.308 -11.162 1.00 93.94 111 LYS A C 1
ATOM 836 O O . LYS A 1 111 ? -8.408 -8.287 -10.851 1.00 93.94 111 LYS A O 1
ATOM 841 N N . ILE A 1 112 ? -9.619 -6.482 -10.261 1.00 93.62 112 ILE A N 1
ATOM 842 C CA . ILE A 1 112 ? -9.433 -6.604 -8.801 1.00 93.62 112 ILE A CA 1
ATOM 843 C C . ILE A 1 112 ? -9.913 -7.972 -8.293 1.00 93.62 112 ILE A C 1
ATOM 845 O O . ILE A 1 112 ? -9.150 -8.693 -7.657 1.00 93.62 112 ILE A O 1
ATOM 849 N N . TYR A 1 113 ? -11.142 -8.378 -8.627 1.00 92.88 113 TYR A N 1
ATOM 850 C CA . TYR A 1 113 ? -11.701 -9.668 -8.200 1.00 92.88 113 TYR A CA 1
ATOM 851 C C . TYR A 1 113 ? -10.932 -10.876 -8.741 1.00 92.88 113 TYR A C 1
ATOM 853 O O . TYR A 1 113 ? -10.921 -11.928 -8.106 1.00 92.88 113 TYR A O 1
ATOM 861 N N . ARG A 1 114 ? -10.306 -10.741 -9.914 1.00 93.94 114 ARG A N 1
ATOM 862 C CA . ARG A 1 114 ? -9.486 -11.795 -10.523 1.00 93.94 114 ARG A CA 1
ATOM 863 C C . ARG A 1 114 ? -8.029 -11.767 -10.067 1.00 93.94 114 ARG A C 1
ATOM 865 O O . ARG A 1 114 ? -7.331 -12.746 -10.298 1.00 93.94 114 ARG A O 1
ATOM 872 N N . GLY A 1 115 ? -7.566 -10.670 -9.464 1.00 93.25 115 GLY A N 1
ATOM 873 C CA . GLY A 1 115 ? -6.136 -10.431 -9.267 1.00 93.25 115 GLY A CA 1
ATOM 874 C C . GLY A 1 115 ? -5.383 -10.337 -10.597 1.00 93.25 115 GLY A C 1
ATOM 875 O O . GLY A 1 115 ? -4.231 -10.746 -10.682 1.00 93.25 115 GLY A O 1
ATOM 876 N N . ASP A 1 116 ? -6.043 -9.842 -11.648 1.00 94.12 116 ASP A N 1
ATOM 877 C CA . ASP A 1 116 ? -5.474 -9.740 -12.994 1.00 94.12 116 ASP A CA 1
ATOM 878 C C . ASP A 1 116 ? -4.688 -8.433 -13.144 1.00 94.12 116 ASP A C 1
ATOM 880 O O . ASP A 1 116 ? -5.245 -7.372 -13.434 1.00 94.12 116 ASP A O 1
ATOM 884 N N . PHE A 1 117 ? -3.385 -8.517 -12.891 1.00 94.81 117 PHE A N 1
ATOM 885 C CA . PHE A 1 117 ? -2.424 -7.441 -13.098 1.00 94.81 117 PHE A CA 1
ATOM 886 C C . PHE A 1 117 ? -1.140 -8.000 -13.711 1.00 94.81 117 PHE A C 1
ATOM 888 O O . PHE A 1 117 ? -0.829 -9.190 -13.606 1.00 94.81 117 PHE A O 1
ATOM 895 N N . LYS A 1 118 ? -0.355 -7.126 -14.343 1.00 93.44 118 LYS A N 1
ATOM 896 C CA . LYS A 1 118 ? 0.923 -7.501 -14.954 1.00 93.44 118 LYS A CA 1
ATOM 897 C C . LYS A 1 118 ? 2.062 -6.745 -14.295 1.00 93.44 118 LYS A C 1
ATOM 899 O O . LYS A 1 118 ? 2.088 -5.520 -14.297 1.00 93.44 118 LYS A O 1
ATOM 904 N N . CYS A 1 119 ? 3.028 -7.491 -13.769 1.00 91.50 119 CYS A N 1
ATOM 905 C CA . CYS A 1 119 ? 4.282 -6.914 -13.302 1.00 91.50 119 CYS A CA 1
ATOM 906 C C . CYS A 1 119 ? 5.133 -6.450 -14.496 1.00 91.50 119 CYS A C 1
ATOM 908 O O . CYS A 1 119 ? 5.359 -7.257 -15.408 1.00 91.50 119 CYS A O 1
ATOM 910 N N . PRO A 1 120 ? 5.658 -5.213 -14.476 1.00 89.62 120 PRO A N 1
ATOM 911 C CA . PRO A 1 120 ? 6.609 -4.729 -15.469 1.00 89.62 120 PRO A CA 1
ATOM 912 C C . PRO A 1 120 ? 7.859 -5.596 -15.609 1.00 89.62 120 PRO A C 1
ATOM 914 O O . PRO A 1 120 ? 8.237 -6.315 -14.683 1.00 89.62 120 PRO A O 1
ATOM 917 N N . GLN A 1 121 ? 8.545 -5.494 -16.753 1.00 85.56 121 GLN A N 1
ATOM 918 C CA . GLN A 1 121 ? 9.707 -6.344 -17.033 1.00 85.56 121 GLN A CA 1
ATOM 919 C C . GLN A 1 121 ? 10.917 -6.071 -16.130 1.00 85.56 121 GLN A C 1
ATOM 921 O O . GLN A 1 121 ? 11.673 -6.992 -15.829 1.00 85.56 121 GLN A O 1
ATOM 926 N N . TRP A 1 122 ? 11.051 -4.846 -15.626 1.00 84.50 122 TRP A N 1
ATOM 927 C CA . TRP A 1 122 ? 12.119 -4.454 -14.705 1.00 84.50 122 TRP A CA 1
ATOM 928 C C . TRP A 1 122 ? 11.915 -4.952 -13.267 1.00 84.50 122 TRP A C 1
ATOM 930 O O . TRP A 1 122 ? 12.816 -4.833 -12.440 1.00 84.50 122 TRP A O 1
ATOM 940 N N . PHE A 1 123 ? 10.760 -5.538 -12.933 1.00 86.81 123 PHE A N 1
ATOM 941 C CA . PHE A 1 123 ? 10.581 -6.122 -11.606 1.00 86.81 123 PHE A CA 1
ATOM 942 C C . PHE A 1 123 ? 11.463 -7.359 -11.462 1.00 86.81 123 PHE A C 1
ATOM 944 O O . PHE A 1 123 ? 11.341 -8.308 -12.248 1.00 86.81 123 PHE A O 1
ATOM 951 N N . SER A 1 124 ? 12.266 -7.387 -10.396 1.00 87.81 124 SER A N 1
ATOM 952 C CA . SER A 1 124 ? 12.999 -8.588 -10.005 1.00 87.81 124 SER A CA 1
ATOM 953 C C . SER A 1 124 ? 12.041 -9.749 -9.738 1.00 87.81 124 SER A C 1
ATOM 955 O O . SER A 1 124 ? 10.884 -9.560 -9.343 1.00 87.81 124 SER A O 1
ATOM 957 N N . SER A 1 125 ? 12.525 -10.973 -9.943 1.00 89.06 125 SER A N 1
ATOM 958 C CA . SER A 1 125 ? 11.729 -12.186 -9.728 1.00 89.06 125 SER A CA 1
ATOM 959 C C . SER A 1 125 ? 11.138 -12.250 -8.312 1.00 89.06 125 SER A C 1
ATOM 961 O O . SER A 1 125 ? 9.997 -12.666 -8.103 1.00 89.06 125 SER A O 1
ATOM 963 N N . GLU A 1 126 ? 11.889 -11.754 -7.332 1.00 88.62 126 GLU A N 1
ATOM 964 C CA . GLU A 1 126 ? 11.540 -11.734 -5.925 1.00 88.62 126 GLU A CA 1
ATOM 965 C C . GLU A 1 126 ? 10.481 -10.673 -5.620 1.00 88.62 126 GLU A C 1
ATOM 967 O O . GLU A 1 126 ? 9.560 -10.963 -4.854 1.00 88.62 126 GLU A O 1
ATOM 972 N N . ALA A 1 127 ? 10.567 -9.496 -6.257 1.00 89.94 127 ALA A N 1
ATOM 973 C CA . ALA A 1 127 ? 9.554 -8.446 -6.154 1.00 89.94 127 ALA A CA 1
ATOM 974 C C . ALA A 1 127 ? 8.218 -8.931 -6.723 1.00 89.94 127 ALA A C 1
ATOM 976 O O . ALA A 1 127 ? 7.194 -8.852 -6.044 1.00 89.94 127 ALA A O 1
ATOM 977 N N . ARG A 1 128 ? 8.234 -9.522 -7.932 1.00 94.06 128 ARG A N 1
ATOM 978 C CA . ARG A 1 128 ? 7.024 -10.091 -8.555 1.00 94.06 128 ARG A CA 1
ATOM 979 C C . ARG A 1 128 ? 6.390 -11.130 -7.650 1.00 94.06 128 ARG A C 1
ATOM 981 O O . ARG A 1 128 ? 5.204 -11.046 -7.364 1.00 94.06 128 ARG A O 1
ATOM 988 N N . ARG A 1 129 ? 7.192 -12.067 -7.138 1.00 94.50 129 ARG A N 1
ATOM 989 C CA . ARG A 1 129 ? 6.711 -13.121 -6.241 1.00 94.50 129 ARG A CA 1
ATOM 990 C C . ARG A 1 129 ? 6.076 -12.561 -4.967 1.00 94.50 129 ARG A C 1
ATOM 992 O O . ARG A 1 129 ? 5.084 -13.121 -4.508 1.00 94.50 129 ARG A O 1
ATOM 999 N N . LEU A 1 130 ? 6.645 -11.512 -4.372 1.00 94.94 130 LEU A N 1
ATOM 1000 C CA . LEU A 1 130 ? 6.078 -10.890 -3.174 1.00 94.94 130 LEU A CA 1
ATOM 1001 C C . LEU A 1 130 ? 4.760 -10.171 -3.487 1.00 94.94 130 LEU A C 1
ATOM 1003 O O . LEU A 1 130 ? 3.772 -10.398 -2.792 1.00 94.94 130 LEU A O 1
ATOM 1007 N N . ILE A 1 131 ? 4.724 -9.371 -4.554 1.00 96.38 131 ILE A N 1
ATOM 1008 C CA . ILE A 1 131 ? 3.528 -8.627 -4.967 1.00 96.38 131 ILE A CA 1
ATOM 1009 C C . ILE A 1 131 ? 2.387 -9.574 -5.336 1.00 96.38 131 ILE A C 1
ATOM 1011 O O . ILE A 1 131 ? 1.280 -9.382 -4.851 1.00 96.38 131 ILE A O 1
ATOM 1015 N N . THR A 1 132 ? 2.641 -10.638 -6.104 1.00 96.56 132 THR A N 1
ATOM 1016 C CA . THR A 1 132 ? 1.619 -11.649 -6.436 1.00 96.56 132 THR A CA 1
ATOM 1017 C C . THR A 1 132 ? 1.026 -12.307 -5.193 1.00 96.56 132 THR A C 1
ATOM 1019 O O . THR A 1 132 ? -0.155 -12.628 -5.177 1.00 96.56 132 THR A O 1
ATOM 1022 N N . LYS A 1 133 ? 1.814 -12.473 -4.127 1.00 97.06 133 LYS A N 1
ATOM 1023 C CA . LYS A 1 133 ? 1.327 -13.025 -2.857 1.00 97.06 133 LYS A CA 1
ATOM 1024 C C . LYS A 1 133 ? 0.547 -12.015 -2.003 1.00 97.06 133 LYS A C 1
ATOM 1026 O O . LYS A 1 133 ? -0.310 -12.430 -1.224 1.00 97.06 133 LYS A O 1
ATOM 1031 N N . LEU A 1 134 ? 0.871 -10.724 -2.102 1.00 96.94 134 LEU A N 1
ATOM 1032 C CA . LEU A 1 134 ? 0.136 -9.634 -1.443 1.00 96.94 134 LEU A CA 1
ATOM 1033 C C . LEU A 1 134 ? -1.198 -9.355 -2.147 1.00 96.94 134 LEU A C 1
ATOM 1035 O O . LEU A 1 134 ? -2.213 -9.170 -1.483 1.00 96.94 134 LEU A O 1
ATOM 1039 N N . LEU A 1 135 ? -1.197 -9.386 -3.480 1.00 97.38 135 LEU A N 1
ATOM 1040 C CA . LEU A 1 135 ? -2.355 -9.162 -4.347 1.00 97.38 135 LEU A CA 1
ATOM 1041 C C . LEU A 1 135 ? -3.107 -10.462 -4.680 1.00 97.38 135 LEU A C 1
ATOM 1043 O O . LEU A 1 135 ? -3.685 -10.591 -5.757 1.00 97.38 135 LEU A O 1
ATOM 1047 N N . ASP A 1 136 ? -3.106 -11.425 -3.755 1.00 97.25 136 ASP A N 1
ATOM 1048 C CA . ASP A 1 136 ? -3.959 -12.612 -3.834 1.00 97.25 136 ASP A CA 1
ATOM 1049 C C . ASP A 1 136 ? -5.412 -12.220 -3.493 1.00 97.25 136 ASP A C 1
ATOM 1051 O O . ASP A 1 136 ? -5.669 -11.738 -2.376 1.00 97.25 136 ASP A O 1
ATOM 1055 N N . PRO A 1 137 ? -6.379 -12.393 -4.418 1.00 95.31 137 PRO A N 1
ATOM 1056 C CA . PRO A 1 137 ? -7.772 -12.033 -4.171 1.00 95.31 137 PRO A CA 1
ATOM 1057 C C . PRO A 1 137 ? -8.406 -12.824 -3.032 1.00 95.31 137 PRO A C 1
ATOM 1059 O O . PRO A 1 137 ? -9.343 -12.334 -2.404 1.00 95.31 137 PRO A O 1
ATOM 1062 N N . ASN A 1 138 ? -7.912 -14.030 -2.744 1.00 95.06 138 ASN A N 1
ATOM 1063 C CA . ASN A 1 138 ? -8.426 -14.837 -1.654 1.00 95.06 138 ASN A CA 1
ATOM 1064 C C . ASN A 1 138 ? -7.712 -14.471 -0.336 1.00 95.06 138 ASN A C 1
ATOM 1066 O O . ASN A 1 138 ? -6.530 -14.780 -0.159 1.00 95.06 138 ASN A O 1
ATOM 1070 N N . PRO A 1 139 ? -8.412 -13.858 0.640 1.00 94.19 139 PRO A N 1
ATOM 1071 C CA . PRO A 1 139 ? -7.798 -13.431 1.896 1.00 94.19 139 PRO A CA 1
ATOM 1072 C C . PRO A 1 139 ? -7.211 -14.603 2.701 1.00 94.19 139 PRO A C 1
ATOM 1074 O O . PRO A 1 139 ? -6.240 -14.426 3.433 1.00 94.19 139 PRO A O 1
ATOM 1077 N N . SER A 1 140 ? -7.758 -15.813 2.576 1.00 93.75 140 SER A N 1
ATOM 1078 C CA . SER A 1 140 ? -7.287 -16.977 3.339 1.00 93.75 140 SER A CA 1
ATOM 1079 C C . SER A 1 140 ? -5.929 -17.499 2.861 1.00 93.75 140 SER A C 1
ATOM 1081 O O . SER A 1 140 ? -5.181 -18.065 3.657 1.00 93.75 140 SER A O 1
ATOM 1083 N N . THR A 1 141 ? -5.604 -17.315 1.580 1.00 96.12 141 THR A N 1
ATOM 1084 C CA . THR A 1 141 ? -4.323 -17.723 0.978 1.00 96.12 141 THR A CA 1
ATOM 1085 C C . THR A 1 141 ? -3.330 -16.568 0.858 1.00 96.12 141 THR A C 1
ATOM 1087 O O . THR A 1 141 ? -2.123 -16.815 0.748 1.00 96.12 141 THR A O 1
ATOM 1090 N N . ARG A 1 142 ? -3.811 -15.322 0.982 1.00 97.44 142 ARG A N 1
ATOM 1091 C CA . ARG A 1 142 ? -2.993 -14.108 1.008 1.00 97.44 142 ARG A CA 1
ATOM 1092 C C . ARG A 1 142 ? -1.889 -14.196 2.061 1.00 97.44 142 ARG A C 1
ATOM 1094 O O . ARG A 1 142 ? -2.083 -14.661 3.187 1.00 97.44 142 ARG A O 1
ATOM 1101 N N . ILE A 1 143 ? -0.694 -13.750 1.680 1.00 96.00 143 ILE A N 1
ATOM 1102 C CA . ILE A 1 143 ? 0.485 -13.782 2.552 1.00 96.00 143 ILE A CA 1
ATOM 1103 C C . ILE A 1 143 ? 0.256 -12.990 3.838 1.00 96.00 143 ILE A C 1
ATOM 1105 O O . ILE A 1 143 ? -0.344 -11.926 3.817 1.00 96.00 143 ILE A O 1
ATOM 1109 N N . THR A 1 144 ? 0.776 -13.491 4.958 1.00 95.19 144 THR A N 1
ATOM 1110 C CA . THR A 1 144 ? 0.730 -12.795 6.249 1.00 95.19 144 THR A CA 1
ATOM 1111 C C . THR A 1 144 ? 1.922 -11.859 6.419 1.00 95.19 144 THR A C 1
ATOM 1113 O O . THR A 1 144 ? 2.993 -12.099 5.856 1.00 95.19 144 THR A O 1
ATOM 1116 N N . ILE A 1 145 ? 1.789 -10.840 7.272 1.00 91.69 145 ILE A N 1
ATOM 1117 C CA . ILE A 1 145 ? 2.874 -9.886 7.553 1.00 91.69 145 ILE A CA 1
ATOM 1118 C C . ILE A 1 145 ? 4.172 -10.576 8.003 1.00 91.69 145 ILE A C 1
ATOM 1120 O O . ILE A 1 145 ? 5.252 -10.251 7.517 1.00 91.69 145 ILE A O 1
ATOM 1124 N N . SER A 1 146 ? 4.082 -11.612 8.842 1.00 90.25 146 SER A N 1
ATOM 1125 C CA . SER A 1 146 ? 5.249 -12.381 9.290 1.00 90.25 146 SER A CA 1
ATOM 1126 C C . SER A 1 146 ? 5.982 -13.053 8.126 1.00 90.25 146 SER A C 1
ATOM 1128 O O . SER A 1 146 ? 7.208 -13.131 8.128 1.00 90.25 146 SER A O 1
ATOM 1130 N N . LYS A 1 147 ? 5.255 -13.525 7.105 1.00 91.88 147 LYS A N 1
ATOM 1131 C CA . LYS A 1 147 ? 5.853 -14.102 5.892 1.00 91.88 147 LYS A CA 1
ATOM 1132 C C . LYS A 1 147 ? 6.423 -13.020 4.966 1.00 91.88 147 LYS A C 1
ATOM 1134 O O . LYS A 1 147 ? 7.435 -13.277 4.319 1.00 91.88 147 LYS A O 1
ATOM 1139 N N . VAL A 1 148 ? 5.824 -11.826 4.925 1.00 91.00 148 VAL A N 1
ATOM 1140 C CA . VAL A 1 148 ? 6.350 -10.662 4.183 1.00 91.00 148 VAL A CA 1
ATOM 1141 C C . VAL A 1 148 ? 7.700 -10.229 4.750 1.00 91.00 148 VAL A C 1
ATOM 1143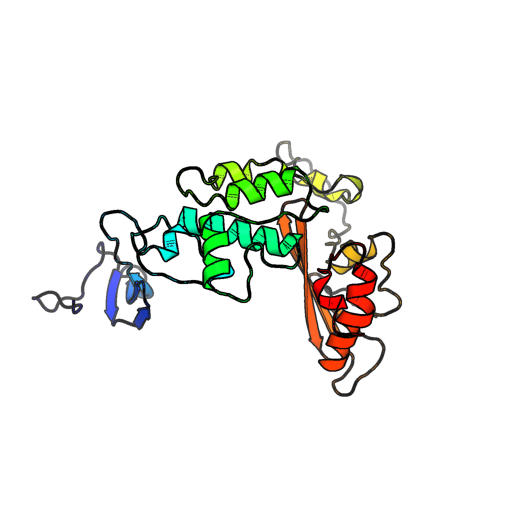 O O . VAL A 1 148 ? 8.678 -10.184 4.004 1.00 91.00 148 VAL A O 1
ATOM 1146 N N . MET A 1 149 ? 7.781 -10.004 6.065 1.00 85.25 149 MET A N 1
ATOM 1147 C CA . MET A 1 149 ? 9.014 -9.581 6.748 1.00 85.25 149 MET A CA 1
ATOM 1148 C C . MET A 1 149 ? 10.143 -10.614 6.633 1.00 85.25 149 MET A C 1
ATOM 1150 O O . MET A 1 149 ? 11.321 -10.278 6.691 1.00 85.25 149 MET A O 1
ATOM 1154 N N . ASN A 1 150 ? 9.791 -11.886 6.435 1.00 87.19 150 ASN A N 1
ATOM 1155 C CA . ASN A 1 150 ? 10.744 -12.970 6.212 1.00 87.19 150 ASN A CA 1
ATOM 1156 C C . ASN A 1 150 ? 11.052 -13.244 4.736 1.00 87.19 150 ASN A C 1
ATOM 1158 O O . ASN A 1 150 ? 11.828 -14.151 4.437 1.00 87.19 150 ASN A O 1
ATOM 1162 N N . SER A 1 151 ? 10.469 -12.487 3.807 1.00 87.12 151 SER A N 1
ATOM 1163 C CA . SER A 1 151 ? 10.745 -12.664 2.387 1.00 87.12 151 SER A CA 1
ATOM 1164 C C . SER A 1 151 ? 12.167 -12.222 2.038 1.00 87.12 151 SER A C 1
ATOM 1166 O O . SER A 1 151 ? 12.699 -11.258 2.588 1.00 87.12 151 SER A O 1
ATOM 1168 N N . THR A 1 152 ? 12.774 -12.917 1.074 1.00 86.25 152 THR A N 1
ATOM 1169 C CA . THR A 1 152 ? 14.117 -12.582 0.578 1.00 86.25 152 THR A CA 1
ATOM 1170 C C . THR A 1 152 ? 14.180 -11.174 0.004 1.00 86.25 152 THR A C 1
ATOM 1172 O O . THR A 1 152 ? 15.198 -10.513 0.147 1.00 86.25 152 THR A O 1
ATOM 1175 N N . TRP A 1 153 ? 13.092 -10.710 -0.619 1.00 88.38 153 TRP A N 1
ATOM 1176 C CA . TRP A 1 153 ? 13.004 -9.357 -1.155 1.00 88.38 153 TRP A CA 1
ATOM 1177 C C . TRP A 1 153 ? 13.031 -8.312 -0.034 1.00 88.38 153 TRP A C 1
ATOM 1179 O O . TRP A 1 153 ? 13.819 -7.379 -0.103 1.00 88.38 153 TRP A O 1
ATOM 1189 N N . PHE A 1 154 ? 12.248 -8.512 1.033 1.00 82.56 154 PHE A N 1
ATOM 1190 C CA . PHE A 1 154 ? 12.176 -7.568 2.152 1.00 82.56 154 PHE A CA 1
ATOM 1191 C C . PHE A 1 154 ? 13.483 -7.490 2.954 1.00 82.56 154 PHE A C 1
ATOM 1193 O O . PHE A 1 154 ? 13.878 -6.418 3.396 1.00 82.56 154 PHE A O 1
ATOM 1200 N N . LYS A 1 155 ? 14.175 -8.624 3.121 1.00 82.62 155 LYS A N 1
ATOM 1201 C CA . LYS A 1 155 ? 15.458 -8.700 3.840 1.00 82.62 155 LYS A CA 1
ATOM 1202 C C . LYS A 1 155 ? 16.673 -8.311 2.999 1.00 82.62 155 LYS A C 1
ATOM 1204 O O . LYS A 1 155 ? 17.780 -8.266 3.530 1.00 82.62 155 LYS A O 1
ATOM 1209 N N . LYS A 1 156 ? 16.511 -8.088 1.693 1.00 76.44 156 LYS A N 1
ATOM 1210 C CA . LYS A 1 156 ? 17.633 -7.753 0.816 1.00 76.44 156 LYS A CA 1
ATOM 1211 C C . LYS A 1 156 ? 18.212 -6.405 1.254 1.00 76.44 156 LYS A C 1
ATOM 1213 O O . LYS A 1 156 ? 17.473 -5.433 1.381 1.00 76.44 156 LYS A O 1
ATOM 1218 N N . SER A 1 157 ? 19.520 -6.350 1.484 1.00 56.38 157 SER A N 1
ATOM 1219 C CA . SER A 1 157 ? 20.256 -5.111 1.757 1.00 56.38 157 SER A CA 1
ATOM 1220 C C . SER A 1 157 ? 20.935 -4.595 0.492 1.00 56.38 157 SER A C 1
ATOM 1222 O O . SER A 1 157 ? 21.291 -5.398 -0.377 1.00 56.38 157 SER A O 1
ATOM 1224 N N . VAL A 1 158 ? 21.173 -3.283 0.396 1.00 53.31 158 VAL A N 1
ATOM 1225 C CA . VAL A 1 158 ? 22.084 -2.724 -0.622 1.00 53.31 158 VAL A CA 1
ATOM 1226 C C . VAL A 1 158 ? 23.455 -3.440 -0.534 1.00 53.31 158 VAL A C 1
ATOM 1228 O O . VAL A 1 158 ? 23.906 -3.761 0.577 1.00 53.31 158 VAL A O 1
ATOM 1231 N N . PRO A 1 159 ? 24.113 -3.766 -1.669 1.00 42.72 159 PRO A N 1
ATOM 1232 C CA . PRO A 1 159 ? 25.456 -4.346 -1.677 1.00 42.72 159 PRO A CA 1
ATOM 1233 C C . PRO A 1 159 ? 26.457 -3.519 -0.860 1.00 42.72 159 PRO A C 1
ATOM 1235 O O . PRO A 1 159 ? 26.390 -2.293 -0.823 1.00 42.72 159 PRO A O 1
ATOM 1238 N N . LYS A 1 160 ? 27.417 -4.205 -0.227 1.00 43.31 160 LYS A N 1
ATOM 1239 C CA . LYS A 1 160 ? 28.415 -3.634 0.701 1.00 43.31 160 LYS A CA 1
ATOM 1240 C C . LYS A 1 160 ? 29.280 -2.504 0.111 1.00 43.31 160 LYS A C 1
ATOM 1242 O O . LYS A 1 160 ? 29.940 -1.812 0.872 1.00 43.31 160 LYS A O 1
ATOM 1247 N N . THR A 1 161 ? 29.263 -2.294 -1.204 1.00 41.53 161 THR A N 1
ATOM 1248 C CA . THR A 1 161 ? 30.035 -1.264 -1.917 1.00 41.53 161 THR A CA 1
ATOM 1249 C C . THR A 1 161 ? 29.600 0.177 -1.612 1.00 41.53 161 THR A C 1
ATOM 1251 O O . THR A 1 161 ? 30.328 1.098 -1.954 1.00 41.53 161 THR A O 1
ATOM 1254 N N . VAL A 1 162 ? 28.442 0.376 -0.967 1.00 44.12 162 VAL A N 1
ATOM 1255 C CA . VAL A 1 162 ? 27.909 1.699 -0.567 1.00 44.12 162 VAL A CA 1
ATOM 1256 C C . VAL A 1 162 ? 28.032 1.941 0.950 1.00 44.12 162 VAL A C 1
ATOM 1258 O O . VAL A 1 162 ? 27.643 2.991 1.446 1.00 44.12 162 VAL A O 1
ATOM 1261 N N . ARG A 1 163 ? 28.585 0.993 1.723 1.00 36.56 163 ARG A N 1
ATOM 1262 C CA . ARG A 1 163 ? 28.742 1.177 3.175 1.00 36.56 163 ARG A CA 1
ATOM 1263 C C . ARG A 1 163 ? 30.025 1.948 3.479 1.00 36.56 163 ARG A C 1
ATOM 1265 O O . ARG A 1 163 ? 31.118 1.441 3.222 1.00 36.56 163 ARG A O 1
ATOM 1272 N N . SER A 1 164 ? 29.906 3.138 4.067 1.00 41.31 164 SER A N 1
ATOM 1273 C CA . SER A 1 164 ? 30.994 3.696 4.871 1.00 41.31 164 SER A CA 1
ATOM 1274 C C . SER A 1 164 ? 31.208 2.822 6.114 1.00 41.31 164 SER A C 1
ATOM 1276 O O . SER A 1 164 ? 30.338 2.064 6.542 1.00 41.31 164 SER A O 1
ATOM 1278 N N . LYS A 1 165 ? 32.422 2.897 6.663 1.00 39.56 165 LYS A N 1
ATOM 1279 C CA . LYS A 1 165 ? 32.997 2.047 7.722 1.00 39.56 165 LYS A CA 1
ATOM 1280 C C . LYS A 1 165 ? 32.236 2.035 9.066 1.00 39.56 165 LYS A C 1
ATOM 1282 O O . LYS A 1 165 ? 32.651 1.306 9.959 1.00 39.56 165 LYS A O 1
ATOM 1287 N N . GLU A 1 166 ? 31.166 2.809 9.217 1.00 46.81 166 GLU A N 1
ATOM 1288 C CA . GLU A 1 166 ? 30.586 3.197 10.514 1.00 46.81 166 GLU A CA 1
ATOM 1289 C C . GLU A 1 166 ? 29.499 2.238 11.040 1.00 46.81 166 GLU A C 1
ATOM 1291 O O . GLU A 1 166 ? 29.246 2.207 12.237 1.00 46.81 166 GLU A O 1
ATOM 1296 N N . GLU A 1 167 ? 28.919 1.356 10.217 1.00 45.16 167 GLU A N 1
ATOM 1297 C CA . GLU A 1 167 ? 27.980 0.329 10.725 1.00 45.16 167 GLU A CA 1
ATOM 1298 C C . GLU A 1 167 ? 28.675 -0.865 11.415 1.00 45.16 167 GLU A C 1
ATOM 1300 O O . GLU A 1 167 ? 27.997 -1.755 11.927 1.00 45.16 167 GLU A O 1
ATOM 1305 N N . MET A 1 168 ? 30.015 -0.910 11.458 1.00 43.59 168 MET A N 1
ATOM 1306 C CA . MET A 1 168 ? 30.743 -1.965 12.181 1.00 43.59 168 MET A CA 1
ATOM 1307 C C . MET A 1 168 ? 30.671 -1.829 13.713 1.00 43.59 168 MET A C 1
ATOM 1309 O O . MET A 1 168 ? 30.998 -2.791 14.400 1.00 43.59 168 MET A O 1
ATOM 1313 N N . GLU A 1 169 ? 30.201 -0.702 14.261 1.00 40.62 169 GLU A N 1
ATOM 1314 C CA . GLU A 1 169 ? 30.100 -0.512 15.719 1.00 40.62 169 GLU A CA 1
ATOM 1315 C C . GLU A 1 169 ? 28.783 -1.008 16.340 1.00 40.62 169 GLU A C 1
ATOM 1317 O O . GLU A 1 169 ? 28.761 -1.340 17.523 1.00 40.62 169 GLU A O 1
ATOM 1322 N N . PHE A 1 170 ? 27.692 -1.144 15.575 1.00 34.53 170 PHE A N 1
ATOM 1323 C CA . PHE A 1 170 ? 26.406 -1.581 16.147 1.00 34.53 170 PHE A CA 1
ATOM 1324 C C . PHE A 1 170 ? 26.322 -3.103 16.383 1.00 34.53 170 PHE A C 1
ATOM 1326 O O . PHE A 1 170 ? 25.588 -3.547 17.262 1.00 34.53 170 PHE A O 1
ATOM 1333 N N . ASP A 1 171 ? 27.115 -3.902 15.660 1.00 33.97 171 ASP A N 1
ATOM 1334 C CA . ASP A 1 171 ? 27.193 -5.365 15.836 1.00 33.97 171 ASP A CA 1
ATOM 1335 C C . ASP A 1 171 ? 28.206 -5.797 16.923 1.00 33.97 171 ASP A C 1
ATOM 1337 O O . ASP A 1 171 ? 28.308 -6.985 17.227 1.00 33.97 171 ASP A O 1
ATOM 1341 N N . ALA A 1 172 ? 28.949 -4.859 17.529 1.00 34.56 172 ALA A N 1
ATOM 1342 C CA . ALA A 1 172 ? 30.053 -5.159 18.451 1.00 34.56 172 ALA A CA 1
ATOM 1343 C C . ALA A 1 172 ? 29.741 -4.936 19.946 1.00 34.56 172 ALA A C 1
ATOM 1345 O O . ALA A 1 172 ? 30.597 -5.201 20.785 1.00 34.56 172 ALA A O 1
ATOM 1346 N N . PHE A 1 173 ? 28.527 -4.515 20.329 1.00 31.89 173 PHE A N 1
ATOM 1347 C CA . PHE A 1 173 ? 28.195 -4.206 21.736 1.00 31.89 173 PHE A CA 1
ATOM 1348 C C . PHE A 1 173 ? 27.917 -5.436 22.631 1.00 31.89 173 PHE A C 1
ATOM 1350 O O . PHE A 1 173 ? 27.197 -5.360 23.628 1.00 31.89 173 PHE A O 1
ATOM 1357 N N . SER A 1 174 ? 28.512 -6.584 22.307 1.00 39.38 174 SER A N 1
ATOM 1358 C CA . SER A 1 174 ? 28.660 -7.711 23.230 1.00 39.38 174 SER A CA 1
ATOM 1359 C C . SER A 1 174 ? 30.141 -8.064 23.367 1.00 39.38 174 SER A C 1
ATOM 1361 O O . SER A 1 174 ? 30.599 -9.054 22.796 1.00 39.38 174 SER A O 1
ATOM 1363 N N . GLY A 1 175 ? 30.895 -7.242 24.098 1.00 33.53 175 GLY A N 1
ATOM 1364 C CA . GLY A 1 175 ? 32.289 -7.539 24.424 1.00 33.53 175 GLY A CA 1
ATOM 1365 C C . GLY A 1 175 ? 33.082 -6.333 24.916 1.00 33.53 175 GLY A C 1
ATOM 1366 O O . GLY A 1 175 ? 33.651 -5.628 24.101 1.00 33.53 175 GLY A O 1
ATOM 1367 N N . GLU A 1 176 ? 33.094 -6.178 26.242 1.00 32.78 176 GLU A N 1
ATOM 1368 C CA . GLU A 1 176 ? 34.108 -5.550 27.114 1.00 32.78 176 GLU A CA 1
ATOM 1369 C C . GLU A 1 176 ? 34.554 -4.089 26.898 1.00 32.78 176 GLU A C 1
ATOM 1371 O O . GLU A 1 176 ? 34.923 -3.633 25.820 1.00 32.78 176 GLU A O 1
ATOM 1376 N N . GLU A 1 177 ? 34.528 -3.367 28.024 1.00 39.72 177 GLU A N 1
ATOM 1377 C CA . GLU A 1 177 ? 35.100 -2.040 28.227 1.00 39.72 177 GLU A CA 1
ATOM 1378 C C . GLU A 1 177 ? 36.618 -2.081 28.047 1.00 39.72 177 GLU A C 1
ATOM 1380 O O . GLU A 1 177 ? 37.280 -2.904 28.667 1.00 39.72 177 GLU A O 1
ATOM 1385 N N . ASP A 1 178 ? 37.172 -1.120 27.309 1.00 29.58 178 ASP A N 1
ATOM 1386 C CA . ASP A 1 178 ? 38.483 -0.579 27.648 1.00 29.58 178 ASP A CA 1
ATOM 1387 C C . ASP A 1 178 ? 38.601 0.889 27.230 1.00 29.58 178 ASP A C 1
ATOM 1389 O O . ASP A 1 178 ? 38.168 1.329 26.163 1.00 29.58 178 ASP A O 1
ATOM 1393 N N . ALA A 1 179 ? 39.170 1.662 28.148 1.00 40.78 179 ALA A N 1
ATOM 1394 C CA . ALA A 1 179 ? 39.305 3.102 28.091 1.00 40.78 179 ALA A CA 1
ATOM 1395 C C . ALA A 1 179 ? 40.545 3.527 27.294 1.00 40.78 179 ALA A C 1
ATOM 1397 O O . ALA A 1 179 ? 41.659 3.185 27.676 1.00 40.78 179 ALA A O 1
ATOM 1398 N N . ASN A 1 180 ? 40.381 4.383 26.280 1.00 33.56 180 ASN A N 1
ATOM 1399 C CA . ASN A 1 180 ? 41.276 5.526 26.069 1.00 33.56 180 ASN A CA 1
ATOM 1400 C C . ASN A 1 180 ? 40.672 6.524 25.071 1.00 33.56 180 ASN A C 1
ATOM 1402 O O . ASN A 1 180 ? 40.047 6.134 24.089 1.00 33.56 180 ASN A O 1
ATOM 1406 N N . GLY A 1 181 ? 40.854 7.817 25.331 1.00 38.75 181 GLY A N 1
ATOM 1407 C CA . GLY A 1 181 ? 40.279 8.885 24.520 1.00 38.75 181 GLY A CA 1
ATOM 1408 C C . GLY A 1 181 ? 41.051 9.170 23.231 1.00 38.75 181 GLY A C 1
ATOM 1409 O O . GLY A 1 181 ? 42.276 9.235 23.240 1.00 38.75 181 GLY A O 1
ATOM 1410 N N . ASP A 1 182 ? 40.313 9.469 22.162 1.00 30.39 182 ASP A N 1
ATOM 1411 C CA . ASP A 1 182 ? 40.744 10.399 21.120 1.00 30.39 182 ASP A CA 1
ATOM 1412 C C . ASP A 1 182 ? 39.524 11.134 20.535 1.00 30.39 182 ASP A C 1
ATOM 1414 O O . ASP A 1 182 ? 38.444 10.570 20.359 1.00 30.39 182 ASP A O 1
ATOM 1418 N N . LYS A 1 183 ? 39.681 12.434 20.288 1.00 45.31 183 LYS A N 1
ATOM 1419 C CA . LYS A 1 183 ? 38.657 13.315 19.721 1.00 45.31 183 LYS A CA 1
ATOM 1420 C C . LYS A 1 183 ? 38.793 13.291 18.201 1.00 45.31 183 LYS A C 1
ATOM 1422 O O . LYS A 1 183 ? 39.720 13.916 17.705 1.00 45.31 183 LYS A O 1
ATOM 1427 N N . SER A 1 184 ? 37.851 12.723 17.443 1.00 36.53 184 SER A N 1
ATOM 1428 C CA . SER A 1 184 ? 37.472 13.274 16.124 1.00 36.53 184 SER A CA 1
ATOM 1429 C C . SER A 1 184 ? 36.330 12.526 15.420 1.00 36.53 184 SER A C 1
ATOM 1431 O O . SER A 1 184 ? 36.271 11.306 15.428 1.00 36.53 184 SER A O 1
ATOM 1433 N N . LYS A 1 185 ? 35.513 13.335 14.724 1.00 31.66 185 LYS A N 1
ATOM 1434 C CA . LYS A 1 185 ? 34.521 13.030 13.672 1.00 31.66 185 LYS A CA 1
ATOM 1435 C C . LYS A 1 185 ? 33.179 12.435 14.117 1.00 31.66 185 LYS A C 1
ATOM 1437 O O . LYS A 1 185 ? 33.009 11.237 14.265 1.00 31.66 185 LYS A O 1
ATOM 1442 N N . GLN A 1 186 ? 32.199 13.335 14.233 1.00 29.16 186 GLN A N 1
ATOM 1443 C CA . GLN A 1 186 ? 30.782 13.011 14.047 1.00 29.16 186 GLN A CA 1
ATOM 1444 C C . GLN A 1 186 ? 30.601 12.290 12.690 1.00 29.16 186 GLN A C 1
ATOM 1446 O O . GLN A 1 186 ? 31.197 12.753 11.710 1.00 29.16 186 GLN A O 1
ATOM 1451 N N . PRO A 1 187 ? 29.819 11.199 12.617 1.00 34.75 187 PRO A N 1
ATOM 1452 C CA . PRO A 1 187 ? 29.573 10.467 11.375 1.00 34.75 187 PRO A CA 1
ATOM 1453 C C . PRO A 1 187 ? 28.794 11.345 10.386 1.00 34.75 187 PRO A C 1
ATOM 1455 O O . PRO A 1 187 ? 27.768 11.935 10.730 1.00 34.75 187 PRO A O 1
ATOM 1458 N N . GLU A 1 188 ? 29.292 11.466 9.153 1.00 42.38 188 GLU A N 1
ATOM 1459 C CA . GLU A 1 188 ? 28.607 12.214 8.094 1.00 42.38 188 GLU A CA 1
ATOM 1460 C C . GLU A 1 188 ? 27.367 11.425 7.640 1.00 42.38 188 GLU A C 1
ATOM 1462 O O . GLU A 1 188 ? 27.458 10.463 6.878 1.00 42.38 188 GLU A O 1
ATOM 1467 N N . THR A 1 189 ? 26.183 11.831 8.100 1.00 38.53 189 THR A N 1
ATOM 1468 C CA . THR A 1 189 ? 24.904 11.279 7.641 1.00 38.53 189 THR A CA 1
ATOM 1469 C C . THR A 1 189 ? 24.731 11.546 6.138 1.00 38.53 189 THR A C 1
ATOM 1471 O O . THR A 1 189 ? 24.707 12.687 5.668 1.00 38.53 189 THR A O 1
ATOM 1474 N N . LEU A 1 190 ? 24.642 10.483 5.331 1.00 43.00 190 LEU A N 1
ATOM 1475 C CA . LEU A 1 190 ? 24.454 10.618 3.886 1.00 43.00 190 LEU A CA 1
ATOM 1476 C C . LEU A 1 190 ? 22.992 11.001 3.578 1.00 43.00 190 LEU A C 1
ATOM 1478 O O . LEU A 1 190 ? 22.073 10.235 3.858 1.00 43.00 190 LEU A O 1
ATOM 1482 N N . ASN A 1 191 ? 22.767 12.189 3.003 1.00 55.03 191 ASN A N 1
ATOM 1483 C CA . ASN A 1 191 ? 21.444 12.661 2.587 1.00 55.03 191 ASN A CA 1
ATOM 1484 C C . ASN A 1 191 ? 21.026 12.075 1.219 1.00 55.03 191 ASN A C 1
ATOM 1486 O O . ASN A 1 191 ? 21.803 11.398 0.541 1.00 55.03 191 ASN A O 1
ATOM 1490 N N . ALA A 1 192 ? 19.784 12.354 0.796 1.00 50.75 192 ALA A N 1
ATOM 1491 C CA . ALA A 1 192 ? 19.236 11.851 -0.469 1.00 50.75 192 ALA A CA 1
ATOM 1492 C C . ALA A 1 192 ? 20.103 12.231 -1.659 1.00 50.75 192 ALA A C 1
ATOM 1494 O O . ALA A 1 192 ? 20.358 11.417 -2.539 1.00 50.75 192 ALA A O 1
ATOM 1495 N N . PHE A 1 193 ? 20.589 13.465 -1.652 1.00 54.50 193 PHE A N 1
ATOM 1496 C CA . PHE A 1 193 ? 21.419 13.994 -2.712 1.00 54.50 193 PHE A CA 1
ATOM 1497 C C . PHE A 1 193 ? 22.783 13.318 -2.772 1.00 54.50 193 PHE A C 1
ATOM 1499 O O . PHE A 1 193 ? 23.270 13.139 -3.878 1.00 54.50 193 PHE A O 1
ATOM 1506 N N . HIS A 1 194 ? 23.343 12.847 -1.654 1.00 57.50 194 HIS A N 1
ATOM 1507 C CA . HIS A 1 194 ? 24.566 12.049 -1.652 1.00 57.50 194 HIS A CA 1
ATOM 1508 C C . HIS A 1 194 ? 24.343 10.669 -2.286 1.00 57.50 194 HIS A C 1
ATOM 1510 O O . HIS A 1 194 ? 25.169 10.209 -3.060 1.00 57.50 194 HIS A O 1
ATOM 1516 N N . ILE A 1 195 ? 23.215 9.998 -2.022 1.00 58.25 195 ILE A N 1
ATOM 1517 C CA . ILE A 1 195 ? 22.926 8.703 -2.669 1.00 58.25 195 ILE A CA 1
ATOM 1518 C C . ILE A 1 195 ? 22.709 8.886 -4.172 1.00 58.25 195 ILE A C 1
ATOM 1520 O O . ILE A 1 195 ? 23.188 8.082 -4.971 1.00 58.25 195 ILE A O 1
ATOM 1524 N N . ILE A 1 196 ? 21.997 9.945 -4.561 1.00 56.16 196 ILE A N 1
ATOM 1525 C CA . ILE A 1 196 ? 21.711 10.190 -5.970 1.00 56.16 196 ILE A CA 1
ATOM 1526 C C . ILE A 1 196 ? 22.968 10.703 -6.703 1.00 56.16 196 ILE A C 1
ATOM 1528 O O . ILE A 1 196 ? 23.225 10.248 -7.812 1.00 56.16 196 ILE A O 1
ATOM 1532 N N . SER A 1 197 ? 23.807 11.553 -6.098 1.00 50.25 197 SER A N 1
ATOM 1533 C CA . SER A 1 197 ? 25.065 12.030 -6.708 1.00 50.25 197 SER A CA 1
ATOM 1534 C C . SER A 1 197 ? 26.114 10.930 -6.894 1.00 50.25 197 SER A C 1
ATOM 1536 O O . SER A 1 197 ? 26.967 11.021 -7.772 1.00 50.25 197 SER A O 1
ATOM 1538 N N . LEU A 1 198 ? 26.043 9.863 -6.093 1.00 49.91 198 LEU A N 1
ATOM 1539 C CA . LEU A 1 198 ? 26.889 8.677 -6.237 1.00 49.91 198 LEU A CA 1
ATOM 1540 C C . LEU A 1 198 ? 26.401 7.717 -7.335 1.00 49.91 198 LEU A C 1
ATOM 1542 O O . LEU A 1 198 ? 27.097 6.748 -7.652 1.00 49.91 198 LEU A O 1
ATOM 1546 N N . SER A 1 199 ? 25.224 7.953 -7.925 1.00 49.53 199 SER A N 1
ATOM 1547 C CA . SER A 1 199 ? 24.762 7.160 -9.062 1.00 49.53 199 SER A CA 1
ATOM 1548 C C . SER A 1 199 ? 25.538 7.536 -10.330 1.00 49.53 199 SER A C 1
ATOM 1550 O O . SER A 1 199 ? 25.687 8.709 -10.675 1.00 49.53 199 SER A O 1
ATOM 1552 N N . GLN A 1 200 ? 26.086 6.533 -11.026 1.00 40.56 200 GLN A N 1
ATOM 1553 C CA . GLN A 1 200 ? 26.819 6.754 -12.276 1.00 40.56 200 GLN A CA 1
ATOM 1554 C C . GLN A 1 200 ? 25.896 7.426 -13.302 1.00 40.56 200 GLN A C 1
ATOM 1556 O O . GLN A 1 200 ? 24.968 6.795 -13.796 1.00 40.56 200 GLN A O 1
ATOM 1561 N N . GLY A 1 201 ? 26.165 8.700 -13.612 1.00 41.00 201 GLY A N 1
ATOM 1562 C CA . GLY A 1 201 ? 25.395 9.500 -14.573 1.00 41.00 201 GLY A CA 1
ATOM 1563 C C . GLY A 1 201 ? 24.642 10.699 -13.987 1.00 41.00 201 GLY A C 1
ATOM 1564 O O . GLY A 1 201 ? 24.027 11.437 -14.755 1.00 41.00 201 GLY A O 1
ATOM 1565 N N . PHE A 1 202 ? 24.705 10.935 -12.672 1.00 47.72 202 PHE A N 1
ATOM 1566 C CA . PHE A 1 202 ? 23.953 12.005 -12.013 1.00 47.72 202 PHE A CA 1
ATOM 1567 C C . PHE A 1 202 ? 24.862 12.926 -11.189 1.00 47.72 202 PHE A C 1
ATOM 1569 O O . PHE A 1 202 ? 25.239 12.606 -10.068 1.00 47.72 202 PHE A O 1
ATOM 1576 N N . ASP A 1 203 ? 25.187 14.099 -11.734 1.00 50.22 203 ASP A N 1
ATOM 1577 C CA . ASP A 1 203 ? 25.888 15.165 -11.013 1.00 50.22 203 ASP A CA 1
ATOM 1578 C C . ASP A 1 203 ? 24.983 16.405 -10.912 1.00 50.22 203 ASP A C 1
ATOM 1580 O O . ASP A 1 203 ? 24.690 17.050 -11.919 1.00 50.22 203 ASP A O 1
ATOM 1584 N N . LEU A 1 204 ? 24.509 16.726 -9.700 1.00 53.28 204 LEU A N 1
ATOM 1585 C CA . LEU A 1 204 ? 23.711 17.934 -9.419 1.00 53.28 204 LEU A CA 1
ATOM 1586 C C . LEU A 1 204 ? 24.561 19.147 -9.034 1.00 53.28 204 LEU A C 1
ATOM 1588 O O . LEU A 1 204 ? 24.020 20.251 -8.918 1.00 53.28 204 LEU A O 1
ATOM 1592 N N . SER A 1 205 ? 25.874 18.966 -8.867 1.00 55.69 205 SER A N 1
ATOM 1593 C CA . SER A 1 205 ? 26.817 20.044 -8.551 1.00 55.69 205 SER A CA 1
ATOM 1594 C C . SER A 1 205 ? 26.745 21.230 -9.530 1.00 55.69 205 SER A C 1
ATOM 1596 O O . SER A 1 205 ? 26.903 22.366 -9.083 1.00 55.69 205 SER A O 1
ATOM 1598 N N . PRO A 1 206 ? 26.456 21.046 -10.840 1.00 52.81 206 PRO A N 1
ATOM 1599 C CA . PRO A 1 206 ? 26.309 22.161 -11.778 1.00 52.81 206 PRO A CA 1
ATOM 1600 C C . PRO A 1 206 ? 25.067 23.038 -11.546 1.00 52.81 206 PRO A C 1
ATOM 1602 O O . PRO A 1 206 ? 25.049 24.190 -11.984 1.00 52.81 206 PRO A O 1
ATOM 1605 N N . LEU A 1 207 ? 24.028 22.507 -10.892 1.00 49.94 207 LEU A N 1
ATOM 1606 C CA . LEU A 1 207 ? 22.699 23.125 -10.803 1.00 49.94 207 LEU A CA 1
ATOM 1607 C C . LEU A 1 207 ? 22.439 23.819 -9.456 1.00 49.94 207 LEU A C 1
ATOM 1609 O O . LEU A 1 207 ? 21.594 24.716 -9.379 1.00 49.94 207 LEU A O 1
ATOM 1613 N N . PHE A 1 208 ? 23.175 23.449 -8.403 1.00 58.62 208 PHE A N 1
ATOM 1614 C CA . PHE A 1 208 ? 22.863 23.858 -7.035 1.00 58.62 208 PHE A CA 1
ATOM 1615 C C . PHE A 1 208 ? 24.086 24.256 -6.203 1.00 58.62 208 PHE A C 1
ATOM 1617 O O . PHE A 1 208 ? 25.157 23.670 -6.309 1.00 58.62 208 PHE A O 1
ATOM 1624 N N . GLU A 1 209 ? 23.894 25.233 -5.314 1.00 55.38 209 GLU A N 1
ATOM 1625 C CA . GLU A 1 209 ? 24.824 25.520 -4.215 1.00 55.38 209 GLU A CA 1
ATOM 1626 C C . GLU A 1 209 ? 24.430 24.662 -3.000 1.00 55.38 209 GLU A C 1
ATOM 1628 O O . GLU A 1 209 ? 23.331 24.815 -2.456 1.00 55.38 209 GLU A O 1
ATOM 1633 N N . GLU A 1 210 ? 25.308 23.748 -2.578 1.00 52.41 210 GLU A N 1
ATOM 1634 C CA . GLU A 1 210 ? 25.068 22.855 -1.442 1.00 52.41 210 GLU A CA 1
ATOM 1635 C C . GLU A 1 210 ? 25.264 23.599 -0.109 1.00 52.41 210 GLU A C 1
ATOM 1637 O O . GLU A 1 210 ? 26.319 24.181 0.156 1.00 52.41 210 GLU A O 1
ATOM 1642 N N . LYS A 1 211 ? 24.246 23.588 0.760 1.00 45.19 211 LYS A N 1
ATOM 1643 C CA . LYS A 1 211 ? 24.363 24.076 2.141 1.00 45.19 211 LYS A CA 1
ATOM 1644 C C . LYS A 1 211 ? 24.232 22.896 3.099 1.00 45.19 211 LYS A C 1
ATOM 1646 O O . LYS A 1 211 ? 23.138 22.372 3.283 1.00 45.19 211 LYS A O 1
ATOM 1651 N N . LYS A 1 212 ? 25.335 22.510 3.752 1.00 41.19 212 LYS A N 1
ATOM 1652 C CA . LYS A 1 212 ? 25.318 21.527 4.847 1.00 41.19 212 LYS A CA 1
ATOM 1653 C C . LYS A 1 212 ? 24.458 22.067 5.998 1.00 41.19 212 LYS A C 1
ATOM 1655 O O . LYS A 1 212 ? 24.865 22.984 6.711 1.00 41.19 212 LYS A O 1
ATOM 1660 N N . ARG A 1 213 ? 23.261 21.509 6.176 1.00 39.44 213 ARG A N 1
ATOM 1661 C CA . ARG A 1 213 ? 22.476 21.609 7.411 1.00 39.44 213 ARG A CA 1
ATOM 1662 C C . ARG A 1 213 ? 22.152 20.179 7.836 1.00 39.44 213 ARG A C 1
ATOM 1664 O O . ARG A 1 213 ? 21.559 19.441 7.060 1.00 39.44 213 ARG A O 1
ATOM 1671 N N . GLU A 1 214 ? 22.607 19.805 9.027 1.00 41.94 214 GLU A N 1
ATOM 1672 C CA . GLU A 1 214 ? 22.988 18.436 9.431 1.00 41.94 214 GLU A CA 1
ATOM 1673 C C . GLU A 1 214 ? 21.931 17.318 9.346 1.00 41.94 214 GLU A C 1
ATOM 1675 O O . GLU A 1 214 ? 22.281 16.166 9.553 1.00 41.94 214 GLU A O 1
ATOM 1680 N N . GLU A 1 215 ? 20.679 17.571 8.968 1.00 40.94 215 GLU A N 1
ATOM 1681 C CA . GLU A 1 215 ? 19.672 16.498 8.842 1.00 40.94 215 GLU A CA 1
ATOM 1682 C C . GLU A 1 215 ? 18.708 16.670 7.657 1.00 40.94 215 GLU A C 1
ATOM 1684 O O . GLU A 1 215 ? 17.887 15.797 7.388 1.00 40.94 215 GLU A O 1
ATOM 1689 N N . LYS A 1 216 ? 18.801 17.776 6.905 1.00 46.53 216 LYS A N 1
ATOM 1690 C CA . LYS A 1 216 ? 17.889 18.080 5.795 1.00 46.53 216 LYS A CA 1
ATOM 1691 C C . LYS A 1 216 ? 18.695 18.618 4.621 1.00 46.53 216 LYS A C 1
ATOM 1693 O O . LYS A 1 216 ? 19.179 19.747 4.666 1.00 46.53 216 LYS A O 1
ATOM 1698 N N . GLY A 1 217 ? 18.860 17.797 3.585 1.00 55.03 217 GLY A N 1
ATOM 1699 C CA . GLY A 1 217 ? 19.502 18.228 2.346 1.00 55.03 217 GLY A CA 1
ATOM 1700 C C . GLY A 1 217 ? 18.641 19.295 1.673 1.00 55.03 217 GLY A C 1
ATOM 1701 O O . GLY A 1 217 ? 17.526 19.001 1.246 1.00 55.03 217 GLY A O 1
ATOM 1702 N N . GLU A 1 218 ? 19.136 20.530 1.613 1.00 60.34 218 GLU A N 1
ATOM 1703 C CA . GLU A 1 218 ? 18.508 21.654 0.912 1.00 60.34 218 GLU A CA 1
ATOM 1704 C C . GLU A 1 218 ? 19.416 22.054 -0.256 1.00 60.34 218 GLU A C 1
ATOM 1706 O O . GLU A 1 218 ? 20.560 22.467 -0.058 1.00 60.34 218 GLU A O 1
ATOM 1711 N N . LEU A 1 219 ? 18.904 21.939 -1.477 1.00 65.25 219 LEU A N 1
ATOM 1712 C CA . LEU A 1 219 ? 19.551 22.420 -2.689 1.00 65.25 219 LEU A CA 1
ATOM 1713 C C . LEU A 1 219 ? 18.966 23.774 -3.087 1.00 65.25 219 LEU A C 1
ATOM 1715 O O . LEU A 1 219 ? 17.746 23.940 -3.147 1.00 65.25 219 LEU A O 1
ATOM 1719 N N . ARG A 1 220 ? 19.828 24.754 -3.376 1.00 64.56 220 ARG A N 1
ATOM 1720 C CA . ARG A 1 220 ? 19.416 26.105 -3.792 1.00 64.56 220 ARG A CA 1
ATOM 1721 C C . ARG A 1 220 ? 19.838 26.407 -5.219 1.00 64.56 220 ARG A C 1
ATOM 1723 O O . ARG A 1 220 ? 21.018 26.327 -5.547 1.00 64.56 220 ARG A O 1
ATOM 1730 N N . GLY A 1 221 ? 18.863 26.774 -6.042 1.00 63.62 221 GLY A N 1
ATOM 1731 C CA . GLY A 1 221 ? 19.058 27.213 -7.412 1.00 63.62 221 GLY A CA 1
ATOM 1732 C C . GLY A 1 221 ? 19.942 28.457 -7.470 1.00 63.62 221 GLY A C 1
ATOM 1733 O O . GLY A 1 221 ? 19.906 29.330 -6.592 1.00 63.62 221 GLY A O 1
ATOM 1734 N N . ARG A 1 222 ? 20.770 28.524 -8.511 1.00 62.16 222 ARG A N 1
ATOM 1735 C CA . ARG A 1 222 ? 21.763 29.590 -8.685 1.00 62.16 222 ARG A CA 1
ATOM 1736 C C . ARG A 1 222 ? 21.114 30.925 -9.055 1.00 62.16 222 ARG A C 1
ATOM 1738 O O . ARG A 1 222 ? 21.529 31.975 -8.555 1.00 62.16 222 ARG A O 1
ATOM 1745 N N . GLU A 1 223 ? 20.062 30.870 -9.866 1.00 66.56 223 GLU A N 1
ATOM 1746 C CA . GLU A 1 223 ? 19.331 32.035 -10.360 1.00 66.56 223 GLU A CA 1
ATOM 1747 C C . GLU A 1 223 ? 18.218 32.481 -9.404 1.00 66.56 223 GLU A C 1
ATOM 1749 O O . GLU A 1 223 ? 17.604 31.691 -8.685 1.00 66.56 223 GLU A O 1
ATOM 1754 N N . ARG A 1 224 ? 17.978 33.796 -9.350 1.00 67.50 224 ARG A N 1
ATOM 1755 C CA . ARG A 1 224 ? 16.941 34.389 -8.501 1.00 67.50 224 ARG A CA 1
ATOM 1756 C C . ARG A 1 224 ? 15.680 34.620 -9.331 1.00 67.50 224 ARG A C 1
ATOM 1758 O O . ARG A 1 224 ? 15.594 35.607 -10.056 1.00 67.50 224 ARG A O 1
ATOM 1765 N N . GLY A 1 225 ? 14.694 33.743 -9.169 1.00 67.50 225 GLY A N 1
ATOM 1766 C CA . GLY A 1 225 ? 13.363 33.904 -9.744 1.00 67.50 225 GLY A CA 1
ATOM 1767 C C . GLY A 1 225 ? 12.520 34.980 -9.045 1.00 67.50 225 GLY A C 1
ATOM 1768 O O . GLY A 1 225 ? 12.908 35.584 -8.038 1.00 67.50 225 GLY A O 1
ATOM 1769 N N . ARG A 1 226 ? 11.297 35.193 -9.555 1.00 68.88 226 ARG A N 1
ATOM 1770 C CA . ARG A 1 226 ? 10.338 36.207 -9.057 1.00 68.88 226 ARG A CA 1
ATOM 1771 C C . ARG A 1 226 ? 9.964 36.042 -7.579 1.00 68.88 226 ARG A C 1
ATOM 1773 O O . ARG A 1 226 ? 9.604 37.018 -6.932 1.00 68.88 226 ARG A O 1
ATOM 1780 N N . LYS A 1 227 ? 10.041 34.816 -7.050 1.00 75.25 227 LYS A N 1
ATOM 1781 C CA . LYS A 1 227 ? 9.780 34.483 -5.638 1.00 75.25 227 LYS A CA 1
ATOM 1782 C C . LYS A 1 227 ? 11.059 34.149 -4.859 1.00 75.25 227 LYS A C 1
ATOM 1784 O O . LYS A 1 227 ? 11.007 33.437 -3.863 1.00 75.25 227 LYS A O 1
ATOM 1789 N N . GLY A 1 228 ? 12.202 34.671 -5.304 1.00 78.94 228 GLY A N 1
ATOM 1790 C CA . GLY A 1 228 ? 13.514 34.329 -4.760 1.00 78.94 228 GLY A CA 1
ATOM 1791 C C . GLY A 1 228 ? 14.135 33.124 -5.465 1.00 78.94 228 GLY A C 1
ATOM 1792 O O . GLY A 1 228 ? 13.580 32.604 -6.429 1.00 78.94 228 GLY A O 1
ATOM 1793 N N . LYS A 1 229 ? 15.317 32.709 -4.996 1.00 79.31 229 LYS A N 1
ATOM 1794 C CA . LYS A 1 229 ? 16.004 31.515 -5.508 1.00 79.31 229 LYS A CA 1
ATOM 1795 C C . LYS A 1 229 ? 15.157 30.270 -5.221 1.00 79.31 229 LYS A C 1
ATOM 1797 O O . LYS A 1 229 ? 14.688 30.120 -4.088 1.00 79.31 229 LYS A O 1
ATOM 1802 N N . LEU A 1 230 ? 14.991 29.393 -6.212 1.00 80.50 230 LEU A N 1
ATOM 1803 C CA . LEU A 1 230 ? 14.382 28.077 -6.019 1.00 80.50 230 LEU A CA 1
ATOM 1804 C C . LEU A 1 230 ? 15.155 27.316 -4.938 1.00 80.50 230 LEU A C 1
ATOM 1806 O O . LEU A 1 230 ? 16.377 27.231 -4.997 1.00 80.50 230 LEU A O 1
ATOM 1810 N N . ALA A 1 231 ? 14.460 26.794 -3.934 1.00 79.25 231 ALA A N 1
ATOM 1811 C CA . ALA A 1 231 ? 15.051 25.917 -2.931 1.00 79.25 231 ALA A CA 1
ATOM 1812 C C . ALA A 1 231 ? 14.264 24.613 -2.894 1.00 79.25 231 ALA A C 1
ATOM 1814 O O . ALA A 1 231 ? 13.029 24.622 -2.883 1.00 79.25 231 ALA A O 1
ATOM 1815 N N . ILE A 1 232 ? 14.985 23.501 -2.900 1.00 80.38 232 ILE A N 1
ATOM 1816 C CA . ILE A 1 232 ? 14.443 22.155 -2.982 1.00 80.38 232 ILE A CA 1
ATOM 1817 C C . ILE A 1 232 ? 14.994 21.361 -1.811 1.00 80.38 232 ILE A C 1
ATOM 1819 O O . ILE A 1 232 ? 16.203 21.288 -1.621 1.00 80.38 232 ILE A O 1
ATOM 1823 N N . ALA A 1 233 ? 14.109 20.751 -1.038 1.00 74.69 233 ALA A N 1
ATOM 1824 C CA . ALA A 1 233 ? 14.491 19.787 -0.021 1.00 74.69 233 ALA A CA 1
ATOM 1825 C C . ALA A 1 233 ? 14.307 18.371 -0.568 1.00 74.69 233 ALA A C 1
ATOM 1827 O O . ALA A 1 233 ? 13.367 18.132 -1.329 1.00 74.69 233 ALA A O 1
ATOM 1828 N N . ALA A 1 234 ? 15.161 17.435 -0.162 1.00 69.81 234 ALA A N 1
ATOM 1829 C CA . ALA A 1 234 ? 14.898 16.019 -0.379 1.00 69.81 234 ALA A CA 1
ATOM 1830 C C . ALA A 1 234 ? 15.021 15.218 0.913 1.00 69.81 234 ALA A C 1
ATOM 1832 O O . ALA A 1 234 ? 16.018 15.322 1.628 1.00 69.81 234 ALA A O 1
ATOM 1833 N N . ASP A 1 235 ? 14.010 14.392 1.159 1.00 63.66 235 ASP A N 1
ATOM 1834 C CA . ASP A 1 235 ? 13.922 13.497 2.306 1.00 63.66 235 ASP A CA 1
ATOM 1835 C C . ASP A 1 235 ? 14.041 12.044 1.810 1.00 63.66 235 ASP A C 1
ATOM 1837 O O . ASP A 1 235 ? 13.405 11.675 0.818 1.00 63.66 235 ASP A O 1
ATOM 1841 N N . ILE A 1 236 ? 14.848 11.209 2.478 1.00 62.91 236 ILE A N 1
ATOM 1842 C CA . ILE A 1 236 ? 14.908 9.765 2.190 1.00 62.91 236 ILE A CA 1
ATOM 1843 C C . ILE A 1 236 ? 14.084 9.002 3.213 1.00 62.91 236 ILE A C 1
ATOM 1845 O O . ILE A 1 236 ? 14.261 9.165 4.418 1.00 62.91 236 ILE A O 1
ATOM 1849 N N . PHE A 1 237 ? 13.280 8.069 2.725 1.00 61.06 237 PHE A N 1
ATOM 1850 C CA . PHE A 1 237 ? 12.587 7.086 3.537 1.00 61.06 237 PHE A CA 1
ATOM 1851 C C . PHE A 1 237 ? 13.063 5.685 3.161 1.00 61.06 237 PHE A C 1
ATOM 1853 O O . PHE A 1 237 ? 12.885 5.236 2.027 1.00 61.06 237 PHE A O 1
ATOM 1860 N N . ALA A 1 238 ? 13.663 4.973 4.115 1.00 66.06 238 ALA A N 1
ATOM 1861 C CA . ALA A 1 238 ? 13.997 3.567 3.935 1.00 66.06 238 ALA A CA 1
ATOM 1862 C C . ALA A 1 238 ? 12.730 2.713 4.094 1.00 66.06 238 ALA A C 1
ATOM 1864 O O . ALA A 1 238 ? 12.198 2.569 5.192 1.00 66.06 238 ALA A O 1
ATOM 1865 N N . VAL A 1 239 ? 12.240 2.145 2.989 1.00 67.31 239 VAL A N 1
ATOM 1866 C CA . VAL A 1 239 ? 11.097 1.214 2.994 1.00 67.31 239 VAL A CA 1
ATOM 1867 C C . VAL A 1 239 ? 11.576 -0.208 3.287 1.00 67.31 239 VAL A C 1
ATOM 1869 O O . VAL A 1 239 ? 10.922 -0.958 4.007 1.00 67.31 239 VAL A O 1
ATOM 1872 N N . THR A 1 240 ? 12.737 -0.575 2.743 1.00 67.50 240 THR A N 1
ATOM 1873 C CA . THR A 1 240 ? 13.500 -1.778 3.108 1.00 67.50 240 THR A CA 1
ATOM 1874 C C . THR A 1 240 ? 14.994 -1.441 3.074 1.00 67.50 240 THR A C 1
ATOM 1876 O O . THR A 1 240 ? 15.361 -0.428 2.473 1.00 67.50 240 THR A O 1
ATOM 1879 N N . PRO A 1 241 ? 15.887 -2.292 3.612 1.00 69.19 241 PRO A N 1
ATOM 1880 C CA . PRO A 1 241 ? 17.330 -2.071 3.515 1.00 69.19 241 PRO A CA 1
ATOM 1881 C C . PRO A 1 241 ? 17.881 -2.003 2.082 1.00 69.19 241 PRO A C 1
ATOM 1883 O O . PRO A 1 241 ? 19.060 -1.718 1.920 1.00 69.19 241 PRO A O 1
ATOM 1886 N N . SER A 1 242 ? 17.087 -2.309 1.048 1.00 61.50 242 SER A N 1
ATOM 1887 C CA . SER A 1 242 ? 17.454 -2.158 -0.370 1.00 61.50 242 SER A CA 1
ATOM 1888 C C . SER A 1 242 ? 16.473 -1.319 -1.194 1.00 61.50 242 SER A C 1
ATOM 1890 O O . SER A 1 242 ? 16.661 -1.197 -2.403 1.00 61.50 242 SER A O 1
ATOM 1892 N N . LEU A 1 243 ? 15.448 -0.728 -0.571 1.00 68.38 243 LEU A N 1
ATOM 1893 C CA . LEU A 1 243 ? 14.492 0.158 -1.235 1.00 68.38 243 LEU A CA 1
ATOM 1894 C C . LEU A 1 243 ? 14.387 1.464 -0.456 1.00 68.38 243 LEU A C 1
ATOM 1896 O O . LEU A 1 243 ? 13.809 1.507 0.633 1.00 68.38 243 LEU A O 1
ATOM 1900 N N . LEU A 1 244 ? 14.915 2.520 -1.062 1.00 68.56 244 LEU A N 1
ATOM 1901 C CA . LEU A 1 244 ? 14.853 3.883 -0.560 1.00 68.56 244 LEU A CA 1
ATOM 1902 C C . LEU A 1 244 ? 13.877 4.679 -1.425 1.00 68.56 244 LEU A C 1
ATOM 1904 O O . LEU A 1 244 ? 13.899 4.576 -2.650 1.00 68.56 244 LEU A O 1
ATOM 1908 N N . VAL A 1 245 ? 13.024 5.469 -0.789 1.00 68.31 245 VAL A N 1
ATOM 1909 C CA . VAL A 1 245 ? 12.143 6.428 -1.454 1.00 68.31 245 VAL A CA 1
ATOM 1910 C C . VAL A 1 245 ? 12.711 7.811 -1.204 1.00 68.31 245 VAL A C 1
ATOM 1912 O O . VAL A 1 245 ? 12.897 8.190 -0.052 1.00 68.31 245 VAL A O 1
ATOM 1915 N N . VAL A 1 246 ? 12.978 8.558 -2.273 1.00 71.06 246 VAL A N 1
ATOM 1916 C CA . VAL A 1 246 ? 13.385 9.960 -2.169 1.00 71.06 246 VAL A CA 1
ATOM 1917 C C . VAL A 1 246 ? 12.189 10.844 -2.479 1.00 71.06 246 VAL A C 1
ATOM 1919 O O . VAL A 1 246 ? 11.656 10.825 -3.587 1.00 71.06 246 VAL A O 1
ATOM 1922 N N . GLU A 1 247 ? 11.771 11.630 -1.497 1.00 74.19 247 GLU A N 1
ATOM 1923 C CA . GLU A 1 247 ? 10.747 12.650 -1.658 1.00 74.19 247 GLU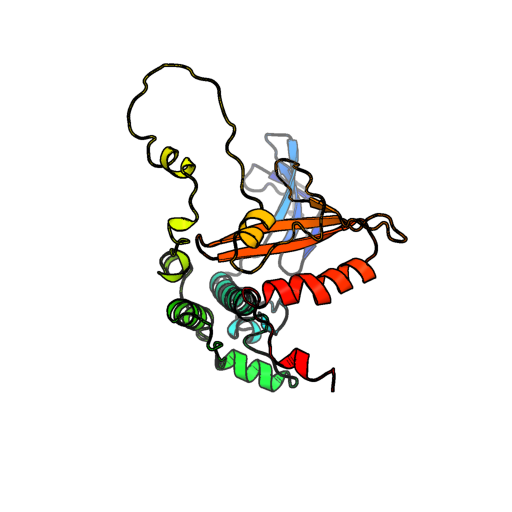 A CA 1
ATOM 1924 C C . GLU A 1 247 ? 11.417 13.998 -1.917 1.00 74.19 247 GLU A C 1
ATOM 1926 O O . GLU A 1 247 ? 12.194 14.468 -1.094 1.00 74.19 247 GLU A O 1
ATOM 1931 N N . VAL A 1 248 ? 11.104 14.637 -3.044 1.00 76.81 248 VAL A N 1
ATOM 1932 C CA . VAL A 1 248 ? 11.662 15.944 -3.415 1.00 76.81 248 VAL A CA 1
ATOM 1933 C C . VAL A 1 248 ? 10.585 17.012 -3.260 1.00 76.81 248 VAL A C 1
ATOM 1935 O O . VAL A 1 248 ? 9.548 16.944 -3.914 1.00 76.81 248 VAL A O 1
ATOM 1938 N N . LYS A 1 249 ? 10.820 18.023 -2.421 1.00 79.81 249 LYS A N 1
ATOM 1939 C CA . LYS A 1 249 ? 9.864 19.084 -2.069 1.00 79.81 249 LYS A CA 1
ATOM 1940 C C . LYS A 1 249 ? 10.372 20.453 -2.485 1.00 79.81 249 LYS A C 1
ATOM 1942 O O . LYS A 1 249 ? 11.550 20.759 -2.330 1.00 79.81 249 LYS A O 1
ATOM 1947 N N . LYS A 1 250 ? 9.458 21.320 -2.920 1.00 86.31 250 LYS A N 1
ATOM 1948 C CA . LYS A 1 250 ? 9.742 22.751 -3.061 1.00 86.31 250 LYS A CA 1
ATOM 1949 C C . LYS A 1 250 ? 9.720 23.420 -1.684 1.00 86.31 250 LYS A C 1
ATOM 1951 O O . LYS A 1 250 ? 8.657 23.506 -1.073 1.00 86.31 250 LYS A O 1
ATOM 1956 N N . ASP A 1 251 ? 10.864 23.919 -1.235 1.00 82.62 251 ASP A N 1
ATOM 1957 C CA . ASP A 1 251 ? 11.014 24.654 0.027 1.00 82.62 251 ASP A CA 1
ATOM 1958 C C . ASP A 1 251 ? 10.848 26.172 -0.183 1.00 82.62 251 ASP A C 1
ATOM 1960 O O . ASP A 1 251 ? 10.183 26.848 0.599 1.00 82.62 251 ASP A O 1
ATOM 1964 N N . ASN A 1 252 ? 11.362 26.714 -1.297 1.00 78.38 252 ASN A N 1
ATOM 1965 C CA . ASN A 1 252 ? 11.215 28.130 -1.657 1.00 78.38 252 ASN A CA 1
ATOM 1966 C C . ASN A 1 252 ? 11.231 28.350 -3.184 1.00 78.38 252 ASN A C 1
ATOM 1968 O O . ASN A 1 252 ? 11.613 27.455 -3.930 1.00 78.38 252 ASN A O 1
ATOM 1972 N N . GLY A 1 253 ? 10.832 29.532 -3.664 1.00 82.19 253 GLY A N 1
ATOM 1973 C CA . GLY A 1 253 ? 10.840 29.889 -5.092 1.00 82.19 253 GLY A CA 1
ATOM 1974 C C . GLY A 1 253 ? 9.546 29.583 -5.863 1.00 82.19 253 GLY A C 1
ATOM 1975 O O . GLY A 1 253 ? 8.493 29.239 -5.299 1.00 82.19 253 GLY A O 1
ATOM 1976 N N . ASP A 1 254 ? 9.590 29.788 -7.181 1.00 83.81 254 ASP A N 1
ATOM 1977 C CA . ASP A 1 254 ? 8.411 29.720 -8.048 1.00 83.81 254 ASP A CA 1
ATOM 1978 C C . ASP A 1 254 ? 7.993 28.266 -8.347 1.00 83.81 254 ASP A C 1
ATOM 1980 O O . ASP A 1 254 ? 8.820 27.382 -8.551 1.00 83.81 254 ASP A O 1
ATOM 1984 N N . THR A 1 255 ? 6.684 27.989 -8.339 1.00 83.94 255 THR A N 1
ATOM 1985 C CA . THR A 1 255 ? 6.170 26.629 -8.596 1.00 83.94 255 THR A CA 1
ATOM 1986 C C . THR A 1 255 ? 6.391 26.196 -10.046 1.00 83.94 255 THR A C 1
ATOM 1988 O O . THR A 1 255 ? 6.615 25.016 -10.297 1.00 83.94 255 THR A O 1
ATOM 1991 N N . LEU A 1 256 ? 6.339 27.128 -11.002 1.00 80.88 256 LEU A N 1
ATOM 1992 C CA . LEU A 1 256 ? 6.581 26.835 -12.412 1.00 80.88 256 LEU A CA 1
ATOM 1993 C C . LEU A 1 256 ? 8.051 26.466 -12.642 1.00 80.88 256 LEU A C 1
ATOM 1995 O O . LEU A 1 256 ? 8.328 25.518 -13.368 1.00 80.88 256 LEU A O 1
ATOM 1999 N N . GLU A 1 257 ? 8.965 27.163 -11.965 1.00 81.88 257 GLU A N 1
ATOM 2000 C CA . GLU A 1 257 ? 10.406 26.876 -11.960 1.00 81.88 257 GLU A CA 1
ATOM 2001 C C . GLU A 1 257 ? 10.697 25.498 -11.344 1.00 81.88 257 GLU A C 1
ATOM 2003 O O . GLU A 1 257 ? 11.382 24.687 -11.956 1.00 81.88 257 GLU A O 1
ATOM 2008 N N . TYR A 1 258 ? 10.075 25.171 -10.203 1.00 82.88 258 TYR A N 1
ATOM 2009 C CA . TYR A 1 258 ? 10.157 23.835 -9.597 1.00 82.88 258 TYR A CA 1
ATOM 2010 C C . TYR A 1 258 ? 9.643 22.727 -10.531 1.00 82.88 258 TYR A C 1
ATOM 2012 O O . TYR A 1 258 ? 10.306 21.711 -10.713 1.00 82.88 258 TYR A O 1
ATOM 2020 N N . ASN A 1 259 ? 8.484 22.920 -11.168 1.00 81.44 259 ASN A N 1
ATOM 2021 C CA . ASN A 1 259 ? 7.931 21.934 -12.099 1.00 81.44 259 ASN A CA 1
ATOM 2022 C C . ASN A 1 259 ? 8.814 21.765 -13.347 1.00 81.44 259 ASN A C 1
ATOM 2024 O O . ASN A 1 259 ? 8.968 20.649 -13.851 1.00 81.44 259 ASN A O 1
ATOM 2028 N N . GLN A 1 260 ? 9.402 22.854 -13.852 1.00 81.19 260 GLN A N 1
ATOM 2029 C CA . GLN A 1 260 ? 10.365 22.807 -14.952 1.00 81.19 260 GLN A CA 1
ATOM 2030 C C . GLN A 1 260 ? 11.636 22.065 -14.548 1.00 81.19 260 GLN A C 1
ATOM 2032 O O . GLN A 1 260 ? 12.042 21.168 -15.277 1.00 81.19 260 GLN A O 1
ATOM 2037 N N . PHE A 1 261 ? 12.193 22.351 -13.373 1.00 81.19 261 PHE A N 1
ATOM 2038 C CA . PHE A 1 261 ? 13.315 21.602 -12.817 1.00 81.19 261 PHE A CA 1
ATOM 2039 C C . PHE A 1 261 ? 12.990 20.104 -12.713 1.00 81.19 261 PHE A C 1
ATOM 2041 O O . PHE A 1 261 ? 13.717 19.260 -13.236 1.00 81.19 261 PHE A O 1
ATOM 2048 N N . CYS A 1 262 ? 11.846 19.757 -12.111 1.00 76.75 262 CYS A N 1
ATOM 2049 C CA . CYS A 1 262 ? 11.437 18.366 -11.957 1.00 76.75 262 CYS A CA 1
ATOM 2050 C C . CYS A 1 262 ? 11.289 17.644 -13.304 1.00 76.75 262 CYS A C 1
ATOM 2052 O O . CYS A 1 262 ? 11.656 16.478 -13.407 1.00 76.75 262 CYS A O 1
ATOM 2054 N N . SER A 1 263 ? 10.756 18.313 -14.329 1.00 74.88 263 SER A N 1
ATOM 2055 C CA . SER A 1 263 ? 10.475 17.704 -15.638 1.00 74.88 263 SER A CA 1
ATOM 2056 C C . SER A 1 263 ? 11.659 17.695 -16.604 1.00 74.88 263 SER A C 1
ATOM 2058 O O . SER A 1 263 ? 11.807 16.729 -17.346 1.00 74.88 263 SER A O 1
ATOM 2060 N N . LYS A 1 264 ? 12.485 18.745 -16.617 1.00 75.19 264 LYS A N 1
ATOM 2061 C CA . LYS A 1 264 ? 13.561 18.936 -17.602 1.00 75.19 264 LYS A CA 1
ATOM 2062 C C . LYS A 1 264 ? 14.931 18.497 -17.105 1.00 75.19 264 LYS A C 1
ATOM 2064 O O . LYS A 1 264 ? 15.782 18.179 -17.926 1.00 75.19 264 LYS A O 1
ATOM 2069 N N . GLU A 1 265 ? 15.138 18.474 -15.793 1.00 74.75 265 GLU A N 1
ATOM 2070 C CA . GLU A 1 265 ? 16.447 18.190 -15.204 1.00 74.75 265 GLU A CA 1
ATOM 2071 C C . GLU A 1 265 ? 16.376 16.950 -14.319 1.00 74.75 265 GLU A C 1
ATOM 2073 O O . GLU A 1 265 ? 16.968 15.928 -14.656 1.00 74.75 265 GLU A O 1
ATOM 2078 N N . LEU A 1 266 ? 15.575 16.984 -13.249 1.00 73.94 266 LEU A N 1
ATOM 2079 C CA . LEU A 1 266 ? 15.530 15.903 -12.263 1.00 73.94 266 LEU A CA 1
ATOM 2080 C C . LEU A 1 266 ? 15.037 14.577 -12.857 1.00 73.94 266 LEU A C 1
ATOM 2082 O O . LEU A 1 266 ? 15.726 13.569 -12.738 1.00 73.94 266 LEU A O 1
ATOM 2086 N N . ARG A 1 267 ? 13.856 14.550 -13.496 1.00 70.50 267 ARG A N 1
ATOM 2087 C CA . ARG A 1 267 ? 13.305 13.321 -14.098 1.00 70.50 267 ARG A CA 1
ATOM 2088 C C . ARG A 1 267 ? 14.230 12.744 -15.182 1.00 70.50 267 ARG A C 1
ATOM 2090 O O . ARG A 1 267 ? 14.500 11.549 -15.109 1.00 70.50 267 ARG A O 1
ATOM 2097 N N . PRO A 1 268 ? 14.746 13.530 -16.152 1.00 68.12 268 PRO A N 1
ATOM 2098 C CA . PRO A 1 268 ? 15.654 13.004 -17.169 1.00 68.12 268 PRO A CA 1
ATOM 2099 C C . PRO A 1 268 ? 16.995 12.531 -16.613 1.00 68.12 268 PRO A C 1
ATOM 2101 O O . PRO A 1 268 ? 17.513 11.521 -17.081 1.00 68.12 268 PRO A O 1
ATOM 2104 N N . ALA A 1 269 ? 17.552 13.222 -15.617 1.00 64.31 269 ALA A N 1
ATOM 2105 C CA . ALA A 1 269 ? 18.801 12.812 -14.984 1.00 64.31 269 ALA A CA 1
ATOM 2106 C C . ALA A 1 269 ? 18.610 11.539 -14.141 1.00 64.31 269 ALA A C 1
ATOM 2108 O O . ALA A 1 269 ? 19.497 10.697 -14.071 1.00 64.31 269 ALA A O 1
ATOM 2109 N N . LEU A 1 270 ? 17.416 11.342 -13.582 1.00 65.12 270 LEU A N 1
ATOM 2110 C CA . LEU A 1 270 ? 17.029 10.111 -12.906 1.00 65.12 270 LEU A CA 1
ATOM 2111 C C . LEU A 1 270 ? 16.504 9.027 -13.852 1.00 65.12 270 LEU A C 1
ATOM 2113 O O . LEU A 1 270 ? 16.044 8.016 -13.349 1.00 65.12 270 LEU A O 1
ATOM 2117 N N . LYS A 1 271 ? 16.533 9.165 -15.182 1.00 60.69 271 LYS A N 1
ATOM 2118 C CA . LYS A 1 271 ? 15.901 8.182 -16.095 1.00 60.69 271 LYS A CA 1
ATOM 2119 C C . LYS A 1 271 ? 16.417 6.743 -15.929 1.00 60.69 271 LYS A C 1
ATOM 2121 O O . LYS A 1 271 ? 15.695 5.798 -16.229 1.00 60.69 271 LYS A O 1
ATOM 2126 N N . ASP A 1 272 ? 17.645 6.590 -15.433 1.00 50.50 272 ASP A N 1
ATOM 2127 C CA . ASP A 1 272 ? 18.288 5.295 -15.183 1.00 50.50 272 ASP A CA 1
ATOM 2128 C C . ASP A 1 272 ? 17.928 4.717 -13.787 1.00 50.50 272 ASP A C 1
ATOM 2130 O O . ASP A 1 272 ? 18.329 3.606 -13.441 1.00 50.50 272 ASP A O 1
ATOM 2134 N N . ILE A 1 273 ? 17.148 5.463 -12.985 1.00 55.06 273 ILE A N 1
ATOM 2135 C CA . ILE A 1 273 ? 16.747 5.177 -11.590 1.00 55.06 273 ILE A CA 1
ATOM 2136 C C . ILE A 1 273 ? 15.214 5.280 -11.390 1.00 55.06 273 ILE A C 1
ATOM 2138 O O . ILE A 1 273 ? 14.632 4.529 -10.609 1.00 55.06 273 ILE A O 1
ATOM 2142 N N . VAL A 1 274 ? 14.542 6.187 -12.102 1.00 48.94 274 VAL A N 1
ATOM 2143 C CA . VAL A 1 274 ? 13.106 6.491 -12.076 1.00 48.94 274 VAL A CA 1
ATOM 2144 C C . VAL A 1 274 ? 12.500 6.040 -13.402 1.00 48.94 274 VAL A C 1
ATOM 2146 O O . VAL A 1 274 ? 12.654 6.686 -14.436 1.00 48.94 274 VAL A O 1
ATOM 2149 N N . TRP A 1 275 ? 11.777 4.922 -13.357 1.00 53.09 275 TRP A N 1
ATOM 2150 C CA . TRP A 1 275 ? 11.039 4.393 -14.502 1.00 53.09 275 TRP A CA 1
ATOM 2151 C C . TRP A 1 275 ? 9.699 5.120 -14.660 1.00 53.09 275 TRP A C 1
ATOM 2153 O O . TRP A 1 275 ? 8.811 4.983 -13.818 1.00 53.09 275 TRP A O 1
ATOM 2163 N N . THR A 1 276 ? 9.524 5.869 -15.750 1.00 44.19 276 THR A N 1
ATOM 2164 C CA . THR A 1 276 ? 8.216 6.401 -16.156 1.00 44.19 276 THR A CA 1
ATOM 2165 C C . THR A 1 276 ? 7.480 5.410 -17.063 1.00 44.19 276 THR A C 1
ATOM 2167 O O . THR A 1 276 ? 8.071 4.713 -17.890 1.00 44.19 276 THR A O 1
ATOM 2170 N N . SER A 1 277 ? 6.158 5.322 -16.890 1.00 36.84 277 SER A N 1
ATOM 2171 C CA . SER A 1 277 ? 5.276 4.528 -17.753 1.00 36.84 277 SER A CA 1
ATOM 2172 C C . SER A 1 277 ? 5.215 5.134 -19.169 1.00 36.84 277 SER A C 1
ATOM 2174 O O . SER A 1 277 ? 5.114 6.357 -19.283 1.00 36.84 277 SER A O 1
ATOM 2176 N N . PRO A 1 278 ? 5.180 4.325 -20.252 1.00 41.50 278 PRO A N 1
ATOM 2177 C CA . PRO A 1 278 ? 5.067 4.815 -21.633 1.00 41.50 278 PRO A CA 1
ATOM 2178 C C . PRO A 1 278 ? 3.824 5.677 -21.919 1.00 41.50 278 PRO A C 1
ATOM 2180 O O . PRO A 1 278 ? 3.751 6.308 -22.971 1.00 41.50 278 PRO A O 1
ATOM 2183 N N . ALA A 1 279 ? 2.842 5.707 -21.012 1.00 39.59 279 ALA A N 1
ATOM 2184 C CA . ALA A 1 279 ? 1.608 6.471 -21.179 1.00 39.59 279 ALA A CA 1
ATOM 2185 C C . ALA A 1 279 ? 1.830 7.997 -21.280 1.00 39.59 279 ALA A C 1
ATOM 2187 O O . ALA A 1 279 ? 1.029 8.673 -21.920 1.00 39.59 279 ALA A O 1
ATOM 2188 N N . GLU A 1 280 ? 2.928 8.544 -20.738 1.00 37.09 280 GLU A N 1
ATOM 2189 C CA . GLU A 1 280 ? 3.235 9.985 -20.841 1.00 37.09 280 GLU A CA 1
ATOM 2190 C C . GLU A 1 280 ? 3.828 10.403 -22.207 1.00 37.09 280 GLU A C 1
ATOM 2192 O O . GLU A 1 280 ? 3.834 11.590 -22.524 1.00 37.09 280 GLU A O 1
ATOM 2197 N N . ASN A 1 281 ? 4.250 9.465 -23.067 1.00 34.28 281 ASN A N 1
ATOM 2198 C CA . ASN A 1 281 ? 4.829 9.793 -24.383 1.00 34.28 281 ASN A CA 1
ATOM 2199 C C . ASN A 1 281 ? 3.784 10.071 -25.479 1.00 34.28 281 ASN A C 1
ATOM 2201 O O . ASN A 1 281 ? 4.153 10.381 -26.608 1.00 34.28 281 ASN A O 1
ATOM 2205 N N . SER A 1 282 ? 2.490 9.948 -25.174 1.00 31.67 282 SER A N 1
ATOM 2206 C CA . SER A 1 282 ? 1.419 10.055 -26.177 1.00 31.67 282 SER A CA 1
ATOM 2207 C C . SER A 1 282 ? 0.766 11.439 -26.281 1.00 31.67 282 SER A C 1
ATOM 2209 O O . SER A 1 282 ? -0.086 11.636 -27.140 1.00 31.67 282 SER A O 1
ATOM 2211 N N . THR A 1 283 ? 1.194 12.418 -25.476 1.00 30.52 283 THR A N 1
ATOM 2212 C CA . THR A 1 283 ? 0.617 13.780 -25.478 1.00 30.52 283 THR A CA 1
ATOM 2213 C C . THR A 1 283 ? 1.535 14.854 -26.075 1.00 30.52 283 THR A C 1
ATOM 2215 O O . THR A 1 283 ? 1.235 16.040 -25.972 1.00 30.52 283 THR A O 1
ATOM 2218 N N . LEU A 1 284 ? 2.653 14.462 -26.694 1.00 31.86 284 LEU A N 1
ATOM 2219 C CA . LEU A 1 284 ? 3.590 15.364 -27.379 1.00 31.86 284 LEU A CA 1
ATOM 2220 C C . LEU A 1 284 ? 3.932 14.860 -28.792 1.00 31.86 284 LEU A C 1
ATOM 2222 O O . LEU A 1 284 ? 5.098 14.829 -29.183 1.00 31.86 284 LEU A O 1
ATOM 2226 N N . ALA A 1 285 ? 2.904 14.463 -29.542 1.00 29.97 285 ALA A N 1
ATOM 2227 C CA . ALA A 1 285 ? 2.960 14.333 -30.995 1.00 29.97 285 ALA A CA 1
ATOM 2228 C C . ALA A 1 285 ? 1.928 15.275 -31.621 1.00 29.97 285 ALA A C 1
ATOM 2230 O O . ALA A 1 285 ? 0.795 15.321 -31.088 1.00 29.97 285 ALA A O 1
#

Radius of gyration: 25.86 Å; chains: 1; bounding box: 72×54×70 Å

Foldseek 3Di:
DPQDDPPRDFDQDVVFKGWAAFPDDDPFWTWTWIAGPVPRDIDTDTGGDQDPPNFDQDQDDDLLQFALVNVVSPTDNPQLRVLSSVLQVLQCLVAVDGQQDDPDPVSSSVCRQVVPGDRDPPDDPQSVVLSSLSSDNDSVSRDHPVVSCVGPVQADADPPPPDDPPVVVVVPVPDDDDDDDDDDDDDQDQFPCNVLCPPVQDDCVVAFDWDDDRQWTKTWGPDAAPFGTWIKIWHWDPPGNHDIDIDIDTPTDDPVVVVCCVPVPVCVSCCVPDPDDCPVVPPPD